Protein AF-A0A1E4ZUN7-F1 (afdb_monomer_lite)

pLDDT: mean 75.25, std 23.36, range [34.06, 98.38]

Sequence (188 aa):
MALTIKTAGAIVSVVKNDPNCKKNIDSILAYILPDSAGAAGGVRNFLMVLVDTPNYAAEKLVNKARDAGSFVGLMDPAKERYIAPKIFSNQDPDVDKLICTGIAEATAAVIKTALPTNKGLADIESAQAISRETGIAHAGTHITMKDGTDYVFDWHTTLAVENPTIYLTKNWHQCTGGTLFERFGGFT

Secondary structure (DSSP, 8-state):
-PPBHHHHHHHHHHHHH-HHHHHHHS-THHHHS-STTS-HHHHHHHHHHHHSS--HHHHHHHHHHHHTT---S---TT--S----GGGSTT-HHHHTTSHHHHHHHHHHHHHHHTTT-GGGTTEEEEEEEEE-SSS-EEEEEEEETTS-EEEEEHHHH--TT--EEEEHHHHHTT---EEGGG--B--

Structure (mmCIF, N/CA/C/O backbone):
data_AF-A0A1E4ZUN7-F1
#
_entry.id   AF-A0A1E4ZUN7-F1
#
loop_
_atom_site.group_PDB
_atom_site.id
_atom_site.type_symbol
_atom_site.label_atom_id
_atom_site.label_alt_id
_atom_site.label_comp_id
_atom_site.label_asym_id
_atom_site.label_entity_id
_atom_site.label_seq_id
_atom_site.pdbx_PDB_ins_code
_atom_site.Cartn_x
_atom_site.Cartn_y
_atom_site.Cartn_z
_atom_site.occupancy
_atom_site.B_iso_or_equiv
_atom_site.auth_seq_id
_atom_site.auth_comp_id
_atom_site.auth_asym_id
_atom_site.auth_atom_id
_atom_site.pdbx_PDB_model_num
ATOM 1 N N . MET A 1 1 ? -10.123 0.191 15.828 1.00 82.31 1 MET A N 1
ATOM 2 C CA . MET A 1 1 ? -10.777 -0.318 14.623 1.00 82.31 1 MET A CA 1
ATOM 3 C C . MET A 1 1 ? -9.746 -1.007 13.759 1.00 82.31 1 MET A C 1
ATOM 5 O O . MET A 1 1 ? -8.990 -0.350 13.059 1.00 82.31 1 MET A O 1
ATOM 9 N N . ALA A 1 2 ? -9.739 -2.336 13.813 1.00 93.62 2 ALA A N 1
ATOM 10 C CA . ALA A 1 2 ? -8.895 -3.114 12.929 1.00 93.62 2 ALA A CA 1
ATOM 11 C C . ALA A 1 2 ? -9.282 -2.890 11.454 1.00 93.62 2 ALA A C 1
ATOM 13 O O . ALA A 1 2 ? -10.455 -2.676 11.130 1.00 93.62 2 ALA A O 1
ATOM 14 N N . LEU A 1 3 ? -8.296 -2.945 10.557 1.00 96.88 3 LEU A N 1
ATOM 15 C CA . LEU A 1 3 ? -8.508 -2.823 9.117 1.00 96.88 3 LEU A CA 1
ATOM 16 C C . LEU A 1 3 ? -9.438 -3.937 8.614 1.00 96.88 3 LEU A C 1
ATOM 18 O O . LEU A 1 3 ? -9.104 -5.122 8.661 1.00 96.88 3 LEU A O 1
ATOM 22 N N . THR A 1 4 ? -10.594 -3.535 8.089 1.00 97.62 4 THR A N 1
ATOM 23 C CA . THR A 1 4 ? -11.591 -4.446 7.514 1.00 97.62 4 THR A CA 1
ATOM 24 C C . THR A 1 4 ? -11.328 -4.703 6.030 1.00 97.62 4 THR A C 1
ATOM 26 O O . THR A 1 4 ? -10.723 -3.875 5.344 1.00 97.62 4 THR A O 1
ATOM 29 N N . ILE A 1 5 ? -11.871 -5.801 5.490 1.00 97.38 5 ILE A N 1
ATOM 30 C CA . ILE A 1 5 ? -11.851 -6.068 4.041 1.00 97.38 5 ILE A CA 1
ATOM 31 C C . ILE A 1 5 ? -12.509 -4.940 3.229 1.00 97.38 5 ILE A C 1
ATOM 33 O O . ILE A 1 5 ? -12.052 -4.613 2.137 1.00 97.38 5 ILE A O 1
ATOM 37 N N . LYS A 1 6 ? -13.547 -4.289 3.773 1.00 97.56 6 LYS A N 1
ATOM 38 C CA . LYS A 1 6 ? -14.242 -3.179 3.107 1.00 97.56 6 LYS A CA 1
ATOM 39 C C . LYS A 1 6 ? -13.335 -1.955 2.974 1.00 97.56 6 LYS A C 1
ATOM 41 O O . LYS A 1 6 ? -13.261 -1.371 1.896 1.00 97.56 6 LYS A O 1
ATOM 46 N N . THR A 1 7 ? -12.640 -1.585 4.048 1.00 97.88 7 THR A N 1
ATOM 47 C CA . THR A 1 7 ? -11.690 -0.463 4.046 1.00 97.88 7 THR A CA 1
ATOM 48 C C . THR A 1 7 ? -10.495 -0.770 3.145 1.00 97.88 7 THR A C 1
ATOM 50 O O . THR A 1 7 ? -10.127 0.057 2.315 1.00 97.88 7 THR A O 1
ATOM 53 N N . ALA A 1 8 ? -9.943 -1.987 3.223 1.00 98.25 8 ALA A N 1
ATOM 54 C CA . ALA A 1 8 ? -8.875 -2.432 2.328 1.00 98.25 8 ALA A CA 1
ATOM 55 C C . ALA A 1 8 ? -9.309 -2.399 0.852 1.00 98.25 8 ALA A C 1
ATOM 57 O O . ALA A 1 8 ? -8.578 -1.890 0.007 1.00 98.25 8 ALA A O 1
ATOM 58 N N . GLY A 1 9 ? -10.529 -2.845 0.543 1.00 98.19 9 GLY A N 1
ATOM 59 C CA . GLY A 1 9 ? -11.088 -2.769 -0.806 1.00 98.19 9 GLY A CA 1
ATOM 60 C C . GLY A 1 9 ? -11.278 -1.337 -1.302 1.00 98.19 9 GLY A C 1
ATOM 61 O O . GLY A 1 9 ? -11.037 -1.064 -2.476 1.00 98.19 9 GLY A O 1
ATOM 62 N N . ALA A 1 10 ? -11.641 -0.399 -0.423 1.00 98.31 10 ALA A N 1
ATOM 63 C CA . ALA A 1 10 ? -11.705 1.018 -0.775 1.00 98.31 10 ALA A CA 1
ATOM 64 C C . ALA A 1 10 ? -10.315 1.593 -1.104 1.00 98.31 10 ALA A C 1
ATOM 66 O O . ALA A 1 10 ? -10.188 2.319 -2.089 1.00 98.31 10 ALA A O 1
ATOM 67 N N . ILE A 1 11 ? -9.278 1.229 -0.338 1.00 98.38 11 ILE A N 1
ATOM 68 C CA . ILE A 1 11 ? -7.881 1.607 -0.612 1.00 98.38 11 ILE A CA 1
ATOM 69 C C . ILE A 1 11 ? -7.446 1.078 -1.985 1.00 98.38 11 ILE A C 1
ATOM 71 O O . ILE A 1 11 ? -7.020 1.853 -2.842 1.00 98.38 11 ILE A O 1
ATOM 75 N N . VAL A 1 12 ? -7.612 -0.229 -2.221 1.00 98.31 12 VAL A N 1
ATOM 76 C CA . VAL A 1 12 ? -7.253 -0.877 -3.493 1.00 98.31 12 VAL A CA 1
ATOM 77 C C . VAL A 1 12 ? -8.025 -0.262 -4.656 1.00 98.31 12 VAL A C 1
ATOM 79 O O . VAL A 1 12 ? -7.443 0.005 -5.702 1.00 98.31 12 VAL A O 1
ATOM 82 N N . SER A 1 13 ? -9.314 0.039 -4.478 1.00 97.94 13 SER A N 1
ATOM 83 C CA . SER A 1 13 ? -10.116 0.687 -5.516 1.00 97.94 13 SER A CA 1
ATOM 84 C C . SER A 1 13 ? -9.610 2.086 -5.866 1.00 97.94 13 SER A C 1
ATOM 86 O O . SER A 1 13 ? -9.648 2.442 -7.041 1.00 97.94 13 SER A O 1
ATOM 88 N N . VAL A 1 14 ? -9.164 2.886 -4.892 1.00 98.19 14 VAL A N 1
ATOM 89 C CA . VAL A 1 14 ? -8.597 4.219 -5.163 1.00 98.19 14 VAL A CA 1
ATOM 90 C C . VAL A 1 14 ? -7.318 4.091 -5.984 1.00 98.19 14 VAL A C 1
ATOM 92 O O . VAL A 1 14 ? -7.186 4.759 -7.005 1.00 98.19 14 VAL A O 1
ATOM 95 N N . VAL A 1 15 ? -6.423 3.185 -5.590 1.00 97.50 15 VAL A N 1
ATOM 96 C CA . VAL A 1 15 ? -5.153 2.950 -6.290 1.00 97.50 15 VAL A CA 1
ATOM 97 C C . VAL A 1 15 ? -5.371 2.390 -7.700 1.00 97.50 15 VAL A C 1
ATOM 99 O O . VAL A 1 15 ? -4.789 2.892 -8.656 1.00 97.50 15 VAL A O 1
ATOM 102 N N . LYS A 1 16 ? -6.257 1.401 -7.858 1.00 96.50 16 LYS A N 1
ATOM 103 C CA . LYS A 1 16 ? -6.609 0.787 -9.152 1.00 96.50 16 LYS A CA 1
ATOM 104 C C . LYS A 1 16 ? -7.174 1.789 -10.159 1.00 96.50 16 LYS A C 1
ATOM 106 O O . LYS A 1 16 ? -6.958 1.635 -11.362 1.00 96.50 16 LYS A O 1
ATOM 111 N N . ASN A 1 17 ? -7.928 2.775 -9.679 1.00 96.94 17 ASN A N 1
ATOM 112 C CA . ASN A 1 17 ? -8.568 3.776 -10.530 1.00 96.94 17 ASN A CA 1
ATOM 113 C C . ASN A 1 17 ? -7.629 4.930 -10.912 1.00 96.94 17 ASN A C 1
ATOM 115 O O . ASN A 1 17 ? -7.989 5.726 -11.779 1.00 96.94 17 ASN A O 1
ATOM 119 N N . ASP A 1 18 ? -6.440 5.023 -10.311 1.00 96.19 18 ASP A N 1
ATOM 120 C CA . ASP A 1 18 ? -5.446 6.027 -10.673 1.00 96.19 18 ASP A CA 1
ATOM 121 C C . ASP A 1 18 ? -4.542 5.531 -11.817 1.00 96.19 18 ASP A C 1
ATOM 123 O O . ASP A 1 18 ? -3.852 4.514 -11.679 1.00 96.19 18 ASP A O 1
ATOM 127 N N . PRO A 1 19 ? -4.511 6.233 -12.965 1.00 93.56 19 PRO A N 1
ATOM 128 C CA . PRO A 1 19 ? -3.765 5.779 -14.134 1.00 93.56 19 PRO A CA 1
ATOM 129 C C . PRO A 1 19 ? -2.247 5.763 -13.910 1.00 93.56 19 PRO A C 1
ATOM 131 O O . PRO A 1 19 ? -1.561 4.947 -14.526 1.00 93.56 19 PRO A O 1
ATOM 134 N N . ASN A 1 20 ? -1.710 6.620 -13.033 1.00 89.19 20 ASN A N 1
ATOM 135 C CA . ASN A 1 20 ? -0.273 6.656 -12.753 1.00 89.19 20 ASN A CA 1
ATOM 136 C C . ASN A 1 20 ? 0.140 5.472 -11.881 1.00 89.19 20 ASN A C 1
ATOM 138 O O . ASN A 1 20 ? 1.119 4.797 -12.192 1.00 89.19 20 ASN A O 1
ATOM 142 N N . CYS A 1 21 ? -0.634 5.169 -10.838 1.00 92.19 21 CYS A N 1
ATOM 143 C CA . CYS A 1 21 ? -0.423 3.981 -10.016 1.00 92.19 21 CYS A CA 1
ATOM 144 C C . CYS A 1 21 ? -0.494 2.718 -10.870 1.00 92.19 21 CYS A C 1
ATOM 146 O O . CYS A 1 21 ? 0.401 1.877 -10.802 1.00 92.19 21 CYS A O 1
ATOM 148 N N . LYS A 1 22 ? -1.505 2.626 -11.739 1.00 90.38 22 LYS A N 1
ATOM 149 C CA . LYS A 1 22 ? -1.670 1.497 -12.653 1.00 90.38 22 LYS A CA 1
ATOM 150 C C . LYS A 1 22 ? -0.468 1.334 -13.584 1.00 90.38 22 LYS A C 1
ATOM 152 O O . LYS A 1 22 ? 0.088 0.249 -13.674 1.00 90.38 22 LYS A O 1
ATOM 157 N N . LYS A 1 23 ? 0.003 2.425 -14.198 1.00 84.94 23 LYS A N 1
ATOM 158 C CA . LYS A 1 23 ? 1.210 2.429 -15.042 1.00 84.94 23 LYS A CA 1
ATOM 159 C C . LYS A 1 23 ? 2.471 1.995 -14.278 1.00 84.94 23 LYS A C 1
ATOM 161 O O . LYS A 1 23 ? 3.294 1.273 -14.835 1.00 84.94 23 LYS A O 1
ATOM 166 N N . ASN A 1 24 ? 2.641 2.443 -13.035 1.00 83.94 24 ASN A N 1
ATOM 167 C CA . ASN A 1 24 ? 3.842 2.162 -12.242 1.00 83.94 24 ASN A CA 1
ATOM 168 C C . ASN A 1 24 ? 3.873 0.713 -11.717 1.00 83.94 24 ASN A C 1
ATOM 170 O O . ASN A 1 24 ? 4.946 0.095 -11.668 1.00 83.94 24 ASN A O 1
ATOM 174 N N . ILE A 1 25 ? 2.704 0.179 -11.345 1.00 87.06 25 ILE A N 1
ATOM 175 C CA . ILE A 1 25 ? 2.535 -1.164 -10.775 1.00 87.06 25 ILE A CA 1
ATOM 176 C C . ILE A 1 25 ? 2.465 -2.224 -11.880 1.00 87.06 25 ILE A C 1
ATOM 178 O O . ILE A 1 25 ? 3.317 -3.111 -11.890 1.00 87.06 25 ILE A O 1
ATOM 182 N N . ASP A 1 26 ? 1.560 -2.077 -12.857 1.00 77.00 26 ASP A N 1
ATOM 183 C CA . ASP A 1 26 ? 1.309 -3.044 -13.946 1.00 77.00 26 ASP A CA 1
ATOM 184 C C . ASP A 1 26 ? 2.380 -2.981 -15.065 1.00 77.00 26 ASP A C 1
ATOM 186 O O . ASP A 1 26 ? 2.117 -3.268 -16.235 1.00 77.00 26 ASP A O 1
ATOM 190 N N . SER A 1 27 ? 3.602 -2.552 -14.736 1.00 63.69 27 SER A N 1
ATOM 191 C CA . SER A 1 27 ? 4.712 -2.427 -15.686 1.00 63.69 27 SER A CA 1
ATOM 192 C C . SER A 1 27 ? 4.983 -3.749 -16.418 1.00 63.69 27 SER A C 1
ATOM 194 O O . SER A 1 27 ? 4.850 -4.823 -15.838 1.00 63.69 27 SER A O 1
ATOM 196 N N . ILE A 1 28 ? 5.451 -3.666 -17.674 1.00 52.47 28 ILE A N 1
ATOM 197 C CA . ILE A 1 28 ? 5.848 -4.787 -18.558 1.00 52.47 28 ILE A CA 1
ATOM 198 C C . ILE A 1 28 ? 6.714 -5.847 -17.850 1.00 52.47 28 ILE A C 1
ATOM 200 O O . ILE A 1 28 ? 6.691 -7.017 -18.221 1.00 52.47 28 ILE A O 1
ATOM 204 N N . LEU A 1 29 ? 7.445 -5.476 -16.798 1.00 52.81 29 LEU A N 1
ATOM 205 C CA . LEU A 1 29 ? 8.213 -6.417 -15.982 1.00 52.81 29 LEU A CA 1
ATOM 206 C C . LEU A 1 29 ? 7.347 -7.489 -15.290 1.00 52.81 29 LEU A C 1
ATOM 208 O O . LEU A 1 29 ? 7.828 -8.608 -15.128 1.00 52.81 29 LEU A O 1
ATOM 212 N N . ALA A 1 30 ? 6.083 -7.199 -14.961 1.00 51.53 30 ALA A N 1
ATOM 213 C CA . ALA A 1 30 ? 5.114 -8.189 -14.480 1.00 51.53 30 ALA A CA 1
ATOM 214 C C . ALA A 1 30 ? 4.780 -9.252 -15.548 1.00 51.53 30 ALA A C 1
ATOM 216 O O . ALA A 1 30 ? 4.539 -10.403 -15.221 1.00 51.53 30 ALA A O 1
ATOM 217 N N . TYR A 1 31 ? 4.853 -8.910 -16.842 1.00 50.00 31 TYR A N 1
ATOM 218 C CA . TYR A 1 31 ? 4.637 -9.870 -17.936 1.00 50.00 31 TYR A CA 1
ATOM 219 C C . TYR A 1 31 ? 5.829 -10.803 -18.187 1.00 50.00 31 TYR A C 1
ATOM 221 O O . TYR A 1 31 ? 5.677 -11.841 -18.830 1.00 50.00 31 TYR A O 1
ATOM 229 N N . ILE A 1 32 ? 7.025 -10.432 -17.727 1.00 48.31 32 ILE A N 1
ATOM 230 C CA . ILE A 1 32 ? 8.270 -11.171 -17.995 1.00 48.31 32 ILE A CA 1
ATOM 231 C C . ILE A 1 32 ? 8.653 -12.051 -16.800 1.00 48.31 32 ILE A C 1
ATOM 233 O O . ILE A 1 32 ? 9.324 -13.072 -16.963 1.00 48.31 32 ILE A O 1
ATOM 237 N N . LEU A 1 33 ? 8.240 -11.663 -15.594 1.00 51.28 33 LEU A N 1
ATOM 238 C CA . LEU A 1 33 ? 8.554 -12.363 -14.358 1.00 51.28 33 LEU A CA 1
ATOM 239 C C . LEU A 1 33 ? 7.321 -13.145 -13.898 1.00 51.28 33 LEU A C 1
ATOM 241 O O . LEU A 1 33 ? 6.270 -12.541 -13.735 1.00 51.28 33 LEU A O 1
ATOM 245 N N . PRO A 1 34 ? 7.409 -14.470 -13.682 1.00 47.28 34 PRO A N 1
ATOM 246 C CA . PRO A 1 34 ? 6.255 -15.245 -13.247 1.00 47.28 34 PRO A CA 1
ATOM 247 C C . PRO A 1 34 ? 5.705 -14.701 -11.918 1.00 47.28 34 PRO A C 1
ATOM 249 O O . PRO A 1 34 ? 6.427 -14.660 -10.920 1.00 47.28 34 PRO A O 1
ATOM 252 N N . ASP A 1 35 ? 4.416 -14.341 -11.913 1.00 46.94 35 ASP A N 1
ATOM 253 C CA . ASP A 1 35 ? 3.626 -13.786 -10.792 1.00 46.94 35 ASP A CA 1
ATOM 254 C C . ASP A 1 35 ? 3.672 -14.614 -9.488 1.00 46.94 35 ASP A C 1
ATOM 256 O O . ASP A 1 35 ? 3.195 -14.203 -8.430 1.00 46.94 35 ASP A O 1
ATOM 260 N N . SER A 1 36 ? 4.225 -15.824 -9.520 1.00 40.53 36 SER A N 1
ATOM 261 C CA . SER A 1 36 ? 3.823 -16.901 -8.622 1.00 40.53 36 SER A CA 1
ATOM 262 C C . SER A 1 36 ? 4.552 -16.996 -7.276 1.00 40.53 36 SER A C 1
ATOM 264 O O . SER A 1 36 ? 4.512 -18.068 -6.676 1.00 40.53 36 SER A O 1
ATOM 266 N N . ALA A 1 37 ? 5.234 -15.964 -6.760 1.00 44.88 37 ALA A N 1
ATOM 267 C CA . ALA A 1 37 ? 6.014 -16.167 -5.522 1.00 44.88 37 ALA A CA 1
ATOM 268 C C . ALA A 1 37 ? 6.252 -14.967 -4.590 1.00 44.88 37 ALA A C 1
ATOM 270 O O . ALA A 1 37 ? 6.989 -15.119 -3.619 1.00 44.88 37 ALA A O 1
ATOM 271 N N . GLY A 1 38 ? 5.717 -13.768 -4.854 1.00 47.12 38 GLY A N 1
ATOM 272 C CA . GLY A 1 38 ? 6.119 -12.581 -4.073 1.00 47.12 38 GLY A CA 1
ATOM 273 C C . GLY A 1 38 ? 7.603 -12.206 -4.256 1.00 47.12 38 GLY A C 1
ATOM 274 O O . GLY A 1 38 ? 8.158 -11.418 -3.494 1.00 47.12 38 GLY A O 1
ATOM 275 N N . ALA A 1 39 ? 8.252 -12.785 -5.274 1.00 49.81 39 ALA A N 1
ATOM 276 C CA . ALA A 1 39 ? 9.631 -12.521 -5.668 1.00 49.81 39 ALA A CA 1
ATOM 277 C C . ALA A 1 39 ? 9.730 -11.463 -6.779 1.00 49.81 39 ALA A C 1
ATOM 279 O O . ALA A 1 39 ? 10.834 -11.033 -7.095 1.00 49.81 39 ALA A O 1
ATOM 280 N N . ALA A 1 40 ? 8.609 -11.023 -7.362 1.00 57.09 40 ALA A N 1
ATOM 281 C CA . ALA A 1 40 ? 8.589 -10.101 -8.498 1.00 57.09 40 ALA A CA 1
ATOM 282 C C . ALA A 1 40 ? 9.279 -8.764 -8.167 1.00 57.09 40 ALA A C 1
ATOM 284 O O . ALA A 1 40 ? 10.153 -8.315 -8.909 1.00 57.09 40 ALA A O 1
ATOM 285 N N . GLY A 1 41 ? 8.990 -8.191 -6.994 1.00 49.47 41 GLY A N 1
ATOM 286 C CA . GLY A 1 41 ? 9.691 -7.007 -6.494 1.00 49.47 41 GLY A CA 1
ATOM 287 C C . GLY A 1 41 ? 11.173 -7.255 -6.182 1.00 49.47 41 GLY A C 1
ATOM 288 O O . GLY A 1 41 ? 12.029 -6.426 -6.490 1.00 49.47 41 GLY A O 1
ATOM 289 N N . GLY A 1 42 ? 11.503 -8.426 -5.628 1.00 53.16 42 GLY A N 1
ATOM 290 C CA . GLY A 1 42 ? 12.886 -8.828 -5.356 1.00 53.16 42 GLY A CA 1
ATOM 291 C C . GLY A 1 42 ? 13.712 -8.976 -6.633 1.00 53.16 42 GLY A C 1
ATOM 292 O O . GLY A 1 42 ? 14.836 -8.495 -6.686 1.00 53.16 42 GLY A O 1
ATOM 293 N N . VAL A 1 43 ? 13.139 -9.563 -7.686 1.00 55.00 43 VAL A N 1
ATOM 294 C CA . VAL A 1 43 ? 13.778 -9.704 -9.000 1.00 55.00 43 VAL A CA 1
ATOM 295 C C . VAL A 1 43 ? 13.868 -8.360 -9.718 1.00 55.00 43 VAL A C 1
ATOM 297 O O . VAL A 1 43 ? 14.876 -8.110 -10.363 1.00 55.00 43 VAL A O 1
ATOM 300 N N . ARG A 1 44 ? 12.895 -7.455 -9.563 1.00 56.00 44 ARG A N 1
ATOM 301 C CA . ARG A 1 44 ? 12.978 -6.081 -10.091 1.00 56.00 44 ARG A CA 1
ATOM 302 C C . ARG A 1 44 ? 14.135 -5.308 -9.453 1.00 56.00 44 ARG A C 1
ATOM 304 O O . ARG A 1 44 ? 14.941 -4.729 -10.175 1.00 56.00 44 ARG A O 1
ATOM 311 N N . ASN A 1 45 ? 14.281 -5.375 -8.128 1.00 50.81 45 ASN A N 1
ATOM 312 C CA . ASN A 1 45 ? 15.406 -4.747 -7.429 1.00 50.81 45 ASN A CA 1
ATOM 313 C C . ASN A 1 45 ? 16.741 -5.446 -7.737 1.00 50.81 45 ASN A C 1
ATOM 315 O O . ASN A 1 45 ? 17.739 -4.793 -8.005 1.00 50.81 45 ASN A O 1
ATOM 319 N N . PHE A 1 46 ? 16.754 -6.779 -7.781 1.00 50.66 46 PHE A N 1
ATOM 320 C CA . PHE A 1 46 ? 17.936 -7.570 -8.123 1.00 50.66 46 PHE A CA 1
ATOM 321 C C . PHE A 1 46 ? 18.392 -7.347 -9.566 1.00 50.66 46 PHE A C 1
ATOM 323 O O . PHE A 1 46 ? 19.588 -7.251 -9.803 1.00 50.66 46 PHE A O 1
ATOM 330 N N . LEU A 1 47 ? 17.471 -7.210 -10.525 1.00 50.62 47 LEU A N 1
ATOM 331 C CA . LEU A 1 47 ? 17.798 -6.848 -11.902 1.00 50.62 47 LEU A CA 1
ATOM 332 C C . LEU A 1 47 ? 18.409 -5.451 -11.956 1.00 50.62 47 LEU A C 1
ATOM 334 O O . LEU A 1 47 ? 19.432 -5.308 -12.609 1.00 50.62 47 LEU A O 1
ATOM 338 N N . MET A 1 48 ? 17.862 -4.467 -11.231 1.00 48.75 48 MET A N 1
ATOM 339 C CA . MET A 1 48 ? 18.448 -3.120 -11.150 1.00 48.75 48 MET A CA 1
ATOM 340 C C . MET A 1 48 ? 19.843 -3.121 -10.509 1.00 48.75 48 MET A C 1
ATOM 342 O O . MET A 1 48 ? 20.763 -2.536 -11.071 1.00 48.75 48 MET A O 1
ATOM 346 N N . VAL A 1 49 ? 20.041 -3.856 -9.410 1.00 45.12 49 VAL A N 1
ATOM 347 C CA . VAL A 1 49 ? 21.353 -4.028 -8.755 1.00 45.12 49 VAL A CA 1
ATOM 348 C C . VAL A 1 49 ? 22.346 -4.793 -9.647 1.00 45.12 49 VAL A C 1
ATOM 350 O O . VAL A 1 49 ? 23.544 -4.509 -9.637 1.00 45.12 49 VAL A O 1
ATOM 353 N N . LEU A 1 50 ? 21.871 -5.744 -10.457 1.00 42.53 50 LEU A N 1
ATOM 354 C CA . LEU A 1 50 ? 22.699 -6.484 -11.412 1.00 42.53 50 LEU A CA 1
ATOM 355 C C . LEU A 1 50 ? 23.126 -5.648 -12.623 1.00 42.53 50 LEU A C 1
ATOM 357 O O . LEU A 1 50 ? 24.187 -5.931 -13.172 1.00 42.53 50 LEU A O 1
ATOM 361 N N . VAL A 1 51 ? 22.352 -4.639 -13.048 1.00 46.66 51 VAL A N 1
ATOM 362 C CA . VAL A 1 51 ? 22.808 -3.707 -14.103 1.00 46.66 51 VAL A CA 1
ATOM 363 C C . VAL A 1 51 ? 23.929 -2.792 -13.589 1.00 46.66 51 VAL A C 1
ATOM 365 O O . VAL A 1 51 ? 24.732 -2.305 -14.383 1.00 46.66 51 VAL A O 1
ATOM 368 N N . ASP A 1 52 ? 24.016 -2.602 -12.271 1.00 40.09 52 ASP A N 1
ATOM 369 C CA . ASP A 1 52 ? 25.028 -1.765 -11.613 1.00 40.09 52 ASP A CA 1
ATOM 370 C C . ASP A 1 52 ? 26.320 -2.533 -11.259 1.00 40.09 52 ASP A C 1
ATOM 372 O O . ASP A 1 52 ? 27.346 -1.945 -10.918 1.00 40.09 52 ASP A O 1
ATOM 376 N N . THR A 1 53 ? 26.319 -3.867 -11.391 1.00 37.84 53 THR A N 1
ATOM 377 C CA . THR A 1 53 ? 27.527 -4.697 -11.266 1.00 37.84 53 THR A CA 1
ATOM 378 C C . THR A 1 53 ? 28.043 -5.095 -12.653 1.00 37.84 53 THR A C 1
ATOM 380 O O . THR A 1 53 ? 27.269 -5.601 -13.464 1.00 37.84 53 THR A O 1
ATOM 383 N N . PRO A 1 54 ? 29.348 -4.951 -12.961 1.00 45.00 54 PRO A N 1
ATOM 384 C CA . PRO A 1 54 ? 29.920 -5.358 -14.244 1.00 45.00 54 PRO A CA 1
ATOM 385 C C . PRO A 1 54 ? 30.044 -6.889 -14.306 1.00 45.00 54 PRO A C 1
ATOM 387 O O . PRO A 1 54 ? 31.136 -7.448 -14.271 1.00 45.00 54 PRO A O 1
ATOM 390 N N . ASN A 1 55 ? 28.914 -7.592 -14.339 1.00 47.47 55 ASN A N 1
ATOM 391 C CA . ASN A 1 55 ? 28.851 -9.045 -14.366 1.00 47.47 55 ASN A CA 1
ATOM 392 C C . ASN A 1 55 ? 28.254 -9.520 -15.693 1.00 47.47 55 ASN A C 1
ATOM 394 O O . ASN A 1 55 ? 27.092 -9.283 -16.007 1.00 47.47 55 ASN A O 1
ATOM 398 N N . TYR A 1 56 ? 29.052 -10.285 -16.435 1.00 46.66 56 TYR A N 1
ATOM 399 C CA . TYR A 1 56 ? 28.740 -10.915 -17.727 1.00 46.66 56 TYR A CA 1
ATOM 400 C C . TYR A 1 56 ? 27.404 -11.697 -17.758 1.00 46.66 56 TYR A C 1
ATOM 402 O O . TYR A 1 56 ? 26.769 -11.855 -18.802 1.00 46.66 56 TYR A O 1
ATOM 410 N N . ALA A 1 57 ? 26.940 -12.186 -16.603 1.00 45.47 57 ALA A N 1
ATOM 411 C CA . ALA A 1 57 ? 25.645 -12.853 -16.465 1.00 45.47 57 ALA A CA 1
ATOM 412 C C . ALA A 1 57 ? 24.449 -11.886 -16.573 1.00 45.47 57 ALA A C 1
ATOM 414 O O . ALA A 1 57 ? 23.430 -12.251 -17.164 1.00 45.47 57 ALA A O 1
ATOM 415 N N . ALA A 1 58 ? 24.581 -10.661 -16.052 1.00 49.88 58 ALA A N 1
ATOM 416 C CA . ALA A 1 58 ? 23.566 -9.616 -16.162 1.00 49.88 58 ALA A CA 1
ATOM 417 C C . ALA A 1 58 ? 23.409 -9.175 -17.622 1.00 49.88 58 ALA A C 1
ATOM 419 O O . ALA A 1 58 ? 22.297 -9.122 -18.139 1.00 49.88 58 ALA A O 1
ATOM 420 N N . GLU A 1 59 ? 24.527 -9.000 -18.328 1.00 51.44 59 GLU A N 1
ATOM 421 C CA . GLU A 1 59 ? 24.544 -8.683 -19.758 1.00 51.44 59 GLU A CA 1
ATOM 422 C C . GLU A 1 59 ? 23.811 -9.748 -20.595 1.00 51.44 59 GLU A C 1
ATOM 424 O O . GLU A 1 59 ? 22.991 -9.417 -21.452 1.00 51.44 59 GLU A O 1
ATOM 429 N N . LYS A 1 60 ? 24.018 -11.044 -20.315 1.00 53.09 60 LYS A N 1
ATOM 430 C CA . LYS A 1 60 ? 23.283 -12.132 -20.987 1.00 53.09 60 LYS A CA 1
ATOM 431 C C . LYS A 1 60 ? 21.779 -12.097 -20.727 1.00 53.09 60 LYS A C 1
ATOM 433 O O . LYS A 1 60 ? 21.008 -12.377 -21.643 1.00 53.09 60 LYS A O 1
ATOM 438 N N . LEU A 1 61 ? 21.358 -11.794 -19.500 1.00 51.41 61 LEU A N 1
ATOM 439 C CA . LEU A 1 61 ? 19.939 -11.747 -19.148 1.00 51.41 61 LEU A CA 1
ATOM 440 C C . LEU A 1 61 ? 19.242 -10.555 -19.810 1.00 51.41 61 LEU A C 1
ATOM 442 O O . LEU A 1 61 ? 18.156 -10.708 -20.366 1.00 51.41 61 LEU A O 1
ATOM 446 N N . VAL A 1 62 ? 19.903 -9.397 -19.811 1.00 53.38 62 VAL A N 1
ATOM 447 C CA . VAL A 1 62 ? 19.397 -8.184 -20.454 1.00 53.38 62 VAL A CA 1
ATOM 448 C C . VAL A 1 62 ? 19.343 -8.347 -21.976 1.00 53.38 62 VAL A C 1
ATOM 450 O O . VAL A 1 62 ? 18.331 -8.014 -22.589 1.00 53.38 62 VAL A O 1
ATOM 453 N N . ASN A 1 63 ? 20.356 -8.966 -22.589 1.00 55.44 63 ASN A N 1
ATOM 454 C CA . ASN A 1 63 ? 20.324 -9.311 -24.013 1.00 55.44 63 ASN A CA 1
ATOM 455 C C . ASN A 1 63 ? 19.194 -10.299 -24.345 1.00 55.44 63 ASN A C 1
ATOM 457 O O . ASN A 1 63 ? 18.525 -10.143 -25.359 1.00 55.44 63 ASN A O 1
ATOM 461 N N . LYS A 1 64 ? 18.910 -11.273 -23.473 1.00 52.59 64 LYS A N 1
ATOM 462 C CA . LYS A 1 64 ? 17.791 -12.205 -23.674 1.00 52.59 64 LYS A CA 1
ATOM 463 C C . LYS A 1 64 ? 16.426 -11.512 -23.566 1.00 52.59 64 LYS A C 1
ATOM 465 O O . LYS A 1 64 ? 15.521 -11.850 -24.320 1.00 52.59 64 LYS A O 1
ATOM 470 N N . ALA A 1 65 ? 16.284 -10.530 -22.673 1.00 49.19 65 ALA A N 1
ATOM 471 C CA . ALA A 1 65 ? 15.088 -9.690 -22.583 1.00 49.19 65 ALA A CA 1
ATOM 472 C C . ALA A 1 65 ? 14.931 -8.769 -23.812 1.00 49.19 65 ALA A C 1
ATOM 474 O O . ALA A 1 65 ? 13.824 -8.613 -24.325 1.00 49.19 65 ALA A O 1
ATOM 475 N N . ARG A 1 66 ? 16.032 -8.214 -24.338 1.00 50.69 66 ARG A N 1
ATOM 476 C CA . ARG A 1 66 ? 16.060 -7.481 -25.618 1.00 50.69 66 ARG A CA 1
ATOM 477 C C . ARG A 1 66 ? 15.583 -8.361 -26.773 1.00 50.69 66 ARG A C 1
ATOM 479 O O . ARG A 1 66 ? 14.698 -7.954 -27.518 1.00 50.69 66 ARG A O 1
ATOM 486 N N . ASP A 1 67 ? 16.136 -9.564 -26.898 1.00 50.47 67 ASP A N 1
ATOM 487 C CA . ASP A 1 67 ? 15.832 -10.483 -28.002 1.00 50.47 67 ASP A CA 1
ATOM 488 C C . ASP A 1 67 ? 14.388 -11.026 -27.924 1.00 50.47 67 ASP A C 1
ATOM 490 O O . ASP A 1 67 ? 13.805 -11.398 -28.940 1.00 50.47 67 ASP A O 1
ATOM 494 N N . ALA A 1 68 ? 13.778 -11.004 -26.735 1.00 51.00 68 ALA A N 1
ATOM 495 C CA . ALA A 1 68 ? 12.363 -11.306 -26.521 1.00 51.00 68 ALA A CA 1
ATOM 496 C C . ALA A 1 68 ? 11.415 -10.119 -26.817 1.00 51.00 68 ALA A C 1
ATOM 498 O O . ALA A 1 68 ? 10.209 -10.232 -26.603 1.00 51.00 68 ALA A O 1
ATOM 499 N N . GLY A 1 69 ? 11.932 -8.971 -27.279 1.00 41.31 69 GLY A N 1
ATOM 500 C CA . GLY A 1 69 ? 11.141 -7.753 -27.509 1.00 41.31 69 GLY A CA 1
ATOM 501 C C . GLY A 1 69 ? 10.642 -7.091 -26.219 1.00 41.31 69 GLY A C 1
ATOM 502 O O . GLY A 1 69 ? 9.773 -6.226 -26.251 1.00 41.31 69 GLY A O 1
ATOM 503 N N . SER A 1 70 ? 11.184 -7.503 -25.075 1.00 41.25 70 SER A N 1
ATOM 504 C CA . SER A 1 70 ? 10.725 -7.140 -23.734 1.00 41.25 70 SER A CA 1
ATOM 505 C C . SER A 1 70 ? 11.414 -5.896 -23.162 1.00 41.25 70 SER A C 1
ATOM 507 O O . SER A 1 70 ? 11.080 -5.452 -22.066 1.00 41.25 70 SER A O 1
ATOM 509 N N . PHE A 1 71 ? 12.374 -5.329 -23.896 1.00 39.19 71 PHE A N 1
ATOM 510 C CA . PHE A 1 71 ? 13.135 -4.143 -23.507 1.00 39.19 71 PHE A CA 1
ATOM 511 C C . PHE A 1 71 ? 12.906 -3.024 -24.533 1.00 39.19 71 PHE A C 1
ATOM 513 O O . PHE A 1 71 ? 13.706 -2.811 -25.442 1.00 39.19 71 PHE A O 1
ATOM 520 N N . VAL A 1 72 ? 11.766 -2.335 -24.425 1.00 37.22 72 VAL A N 1
ATOM 521 C CA . VAL A 1 72 ? 11.451 -1.145 -25.232 1.00 37.22 72 VAL A CA 1
ATOM 522 C C . VAL A 1 72 ? 11.614 0.084 -24.348 1.00 37.22 72 VAL A C 1
ATOM 524 O O . VAL A 1 72 ? 10.695 0.492 -23.645 1.00 37.22 72 VAL A O 1
ATOM 527 N N . GLY A 1 73 ? 12.809 0.663 -24.370 1.00 38.66 73 GLY A N 1
ATOM 528 C CA . GLY A 1 73 ? 13.097 1.941 -23.728 1.00 38.66 73 GLY A CA 1
ATOM 529 C C . GLY A 1 73 ? 14.530 1.992 -23.225 1.00 38.66 73 GLY A C 1
ATOM 530 O O . GLY A 1 73 ? 14.932 1.121 -22.468 1.00 38.66 73 GLY A O 1
ATOM 531 N N . LEU A 1 74 ? 15.259 3.039 -23.624 1.00 37.06 74 LEU A N 1
ATOM 532 C CA . LEU A 1 74 ? 16.658 3.365 -23.291 1.00 37.06 74 LEU A CA 1
ATOM 533 C C . LEU A 1 74 ? 17.738 2.873 -24.278 1.00 37.06 74 LEU A C 1
ATOM 535 O O . LEU A 1 74 ? 18.835 2.508 -23.865 1.00 37.06 74 LEU A O 1
ATOM 539 N N . MET A 1 75 ? 17.485 2.940 -25.590 1.00 39.00 75 MET A N 1
ATOM 540 C CA . MET A 1 75 ? 18.582 3.078 -26.562 1.00 39.00 75 MET A CA 1
ATOM 541 C C . MET A 1 75 ? 18.601 4.496 -27.135 1.00 39.00 75 MET A C 1
ATOM 543 O O . MET A 1 75 ? 17.611 4.949 -27.705 1.00 39.00 75 MET A O 1
ATOM 547 N N . ASP A 1 76 ? 19.742 5.172 -26.992 1.00 42.72 76 ASP A N 1
ATOM 548 C CA . ASP A 1 76 ? 20.118 6.317 -27.823 1.00 42.72 76 ASP A CA 1
ATOM 549 C C . ASP A 1 76 ? 20.625 5.751 -29.164 1.00 42.72 76 ASP A C 1
ATOM 551 O O . ASP A 1 76 ? 21.693 5.130 -29.190 1.00 42.72 76 ASP A O 1
ATOM 555 N N . PRO A 1 77 ? 19.889 5.918 -30.278 1.00 42.53 77 PRO A N 1
ATOM 556 C CA . PRO A 1 77 ? 20.267 5.341 -31.567 1.00 42.53 77 PRO A CA 1
ATOM 557 C C . PRO A 1 77 ? 21.578 5.914 -32.130 1.00 42.53 77 PRO A C 1
ATOM 559 O O . PRO A 1 77 ? 22.099 5.378 -33.104 1.00 42.53 77 PRO A O 1
ATOM 562 N N . ALA A 1 78 ? 22.139 6.973 -31.535 1.00 49.84 78 ALA A N 1
ATOM 563 C CA . ALA A 1 78 ? 23.410 7.557 -31.954 1.00 49.84 78 ALA A CA 1
ATOM 564 C C . ALA A 1 78 ? 24.649 6.903 -31.311 1.00 49.84 78 ALA A C 1
ATOM 566 O O . ALA A 1 78 ? 25.775 7.252 -31.675 1.00 49.84 78 ALA A O 1
ATOM 567 N N . LYS A 1 79 ? 24.492 5.991 -30.340 1.00 43.84 79 LYS A N 1
ATOM 568 C CA . LYS A 1 79 ? 25.618 5.405 -29.594 1.00 43.84 79 LYS A CA 1
ATOM 569 C C . LYS A 1 79 ? 25.490 3.885 -29.535 1.00 43.84 79 LYS A C 1
ATOM 571 O O . LYS A 1 79 ? 24.831 3.345 -28.658 1.00 43.84 79 LYS A O 1
ATOM 576 N N . GLU A 1 80 ? 26.195 3.188 -30.428 1.00 41.41 80 GLU A N 1
ATOM 577 C CA . GLU A 1 80 ? 26.329 1.715 -30.490 1.00 41.41 80 GLU A CA 1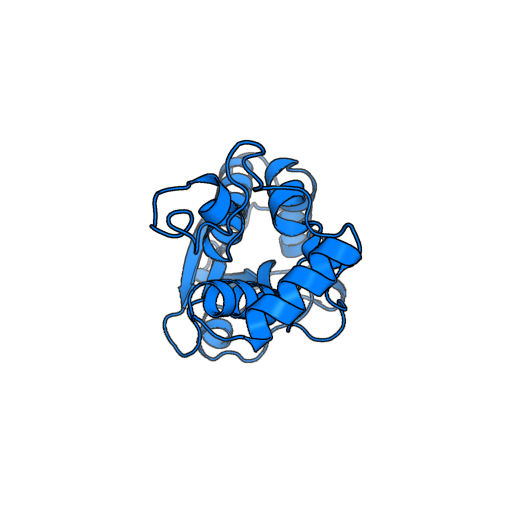
ATOM 578 C C . GLU A 1 80 ? 27.097 1.097 -29.294 1.00 41.41 80 GLU A C 1
ATOM 580 O O . GLU A 1 80 ? 27.842 0.126 -29.426 1.00 41.41 80 GLU A O 1
ATOM 585 N N . ARG A 1 81 ? 26.970 1.665 -28.093 1.00 39.50 81 ARG A N 1
ATOM 586 C CA . ARG A 1 81 ? 27.526 1.113 -26.859 1.00 39.50 81 ARG A CA 1
ATOM 587 C C . ARG A 1 81 ? 26.494 1.197 -25.755 1.00 39.50 81 ARG A C 1
ATOM 589 O O . ARG A 1 81 ? 25.855 2.229 -25.572 1.00 39.50 81 ARG A O 1
ATOM 596 N N . TYR A 1 82 ? 26.423 0.124 -24.971 1.00 42.78 82 TYR A N 1
ATOM 597 C CA . TYR A 1 82 ? 25.796 0.145 -23.660 1.00 42.78 82 TYR A CA 1
ATOM 598 C C . TYR A 1 82 ? 26.409 1.298 -22.862 1.00 42.78 82 TYR A C 1
ATOM 600 O O . TYR A 1 82 ? 27.603 1.289 -22.548 1.00 42.78 82 TYR A O 1
ATOM 608 N N . ILE A 1 83 ? 25.603 2.307 -22.541 1.00 38.69 83 ILE A N 1
ATOM 609 C CA . ILE A 1 83 ? 25.925 3.190 -21.431 1.00 38.69 83 ILE A CA 1
ATOM 610 C C . ILE A 1 83 ? 25.743 2.291 -20.209 1.00 38.69 83 ILE A C 1
ATOM 612 O O . ILE A 1 83 ? 24.620 2.112 -19.747 1.00 38.69 83 ILE A O 1
ATOM 616 N N . ALA A 1 84 ? 26.825 1.671 -19.719 1.00 37.38 84 ALA A N 1
ATOM 617 C CA . ALA A 1 84 ? 26.852 1.227 -18.328 1.00 37.38 84 ALA A CA 1
ATOM 618 C C . ALA A 1 84 ? 26.357 2.429 -17.516 1.00 37.38 84 ALA A C 1
ATOM 620 O O . ALA A 1 84 ? 26.859 3.541 -17.735 1.00 37.38 84 ALA A O 1
ATOM 621 N N . PRO A 1 85 ? 25.267 2.296 -16.762 1.00 40.22 85 PRO A N 1
ATOM 622 C CA . PRO A 1 85 ? 24.296 3.359 -16.737 1.00 40.22 85 PRO A CA 1
ATOM 623 C C . PRO A 1 85 ? 24.819 4.478 -15.845 1.00 40.22 85 PRO A C 1
ATOM 625 O O . PRO A 1 85 ? 24.616 4.500 -14.643 1.00 40.22 85 PRO A O 1
ATOM 628 N N . LYS A 1 86 ? 25.339 5.529 -16.481 1.00 34.06 86 LYS A N 1
ATOM 629 C CA . LYS A 1 86 ? 25.152 6.896 -15.979 1.00 34.06 86 LYS A CA 1
ATOM 630 C C . LYS A 1 86 ? 23.659 7.272 -15.860 1.00 34.06 86 LYS A C 1
ATOM 632 O O . LYS A 1 86 ? 23.364 8.373 -15.427 1.00 34.06 86 LYS A O 1
ATOM 637 N N . ILE A 1 87 ? 22.754 6.365 -16.246 1.00 39.00 87 ILE A N 1
ATOM 638 C CA . ILE A 1 87 ? 21.296 6.409 -16.076 1.00 39.00 87 ILE A CA 1
ATOM 639 C C . ILE A 1 87 ? 20.887 6.100 -14.617 1.00 39.00 87 ILE A C 1
ATOM 641 O O . ILE A 1 87 ? 19.759 6.388 -14.246 1.00 39.00 87 ILE A O 1
ATOM 645 N N . PHE A 1 88 ? 21.783 5.574 -13.767 1.00 42.38 88 PHE A N 1
ATOM 646 C CA . PHE A 1 88 ? 21.460 5.232 -12.370 1.00 42.38 88 PHE A CA 1
ATOM 647 C C . PHE A 1 88 ? 22.276 6.007 -11.324 1.00 42.38 88 PHE A C 1
ATOM 649 O O . PHE A 1 88 ? 22.350 5.603 -10.166 1.00 42.38 88 PHE A O 1
ATOM 656 N N . SER A 1 89 ? 22.836 7.175 -11.677 1.00 39.12 89 SER A N 1
ATOM 657 C CA . SER A 1 89 ? 22.908 8.215 -10.644 1.00 39.12 89 SER A CA 1
ATOM 658 C C . SER A 1 89 ? 21.462 8.567 -10.276 1.00 39.12 89 SER A C 1
ATOM 660 O O . SER A 1 89 ? 20.611 8.550 -11.158 1.00 39.12 89 SER A O 1
ATOM 662 N N . ASN A 1 90 ? 21.176 8.857 -9.004 1.00 40.62 90 ASN A N 1
ATOM 663 C CA . ASN A 1 90 ? 19.875 9.299 -8.462 1.00 40.62 90 ASN A CA 1
ATOM 664 C C . ASN A 1 90 ? 19.336 10.605 -9.115 1.00 40.62 90 ASN A C 1
ATOM 666 O O . ASN A 1 90 ? 19.077 11.593 -8.429 1.00 40.62 90 ASN A O 1
ATOM 670 N N . GLN A 1 91 ? 19.287 10.689 -10.443 1.00 40.56 91 GLN A N 1
ATOM 671 C CA . GLN A 1 91 ? 19.016 11.890 -11.227 1.00 40.56 91 GLN A CA 1
ATOM 672 C C . GLN A 1 91 ? 18.040 11.653 -12.383 1.00 40.56 91 GLN A C 1
ATOM 674 O O . GLN A 1 91 ? 17.618 12.644 -12.976 1.00 40.56 91 GLN A O 1
ATOM 679 N N . ASP A 1 92 ? 17.656 10.407 -12.698 1.00 45.25 92 ASP A N 1
ATOM 680 C CA . ASP A 1 92 ? 16.529 10.153 -13.601 1.00 45.25 92 ASP A CA 1
ATOM 681 C C . ASP A 1 92 ? 15.238 9.917 -12.788 1.00 45.25 92 ASP A C 1
ATOM 683 O O . ASP A 1 92 ? 15.000 8.809 -12.295 1.00 45.25 92 ASP A O 1
ATOM 687 N N . PRO A 1 93 ? 14.382 10.946 -12.637 1.00 53.03 93 PRO A N 1
ATOM 688 C CA . PRO A 1 93 ? 13.171 10.862 -11.826 1.00 53.03 93 PRO A CA 1
ATOM 689 C C . PRO A 1 93 ? 12.144 9.865 -12.376 1.00 53.03 93 PRO A C 1
ATOM 691 O O . PRO A 1 93 ? 11.170 9.565 -11.686 1.00 53.03 93 PRO A O 1
ATOM 694 N N . ASP A 1 94 ? 12.301 9.369 -13.606 1.00 54.25 94 ASP A N 1
ATOM 695 C CA . ASP A 1 94 ? 11.390 8.382 -14.179 1.00 54.25 94 ASP A CA 1
ATOM 696 C C . ASP A 1 94 ? 11.755 6.944 -13.785 1.00 54.25 94 ASP A C 1
ATOM 698 O O . ASP A 1 94 ? 10.861 6.098 -13.711 1.00 54.25 94 ASP A O 1
ATOM 702 N N . VAL A 1 95 ? 13.017 6.670 -13.433 1.00 54.09 95 VAL A N 1
ATOM 703 C CA . VAL A 1 95 ? 13.442 5.370 -12.882 1.00 54.09 95 VAL A CA 1
ATOM 704 C C . VAL A 1 95 ? 13.021 5.242 -11.419 1.00 54.09 95 VAL A C 1
ATOM 706 O O . VAL A 1 95 ? 12.481 4.206 -11.027 1.00 54.09 95 VAL A O 1
ATOM 709 N N . ASP A 1 96 ? 13.151 6.313 -10.634 1.00 56.81 96 ASP A N 1
ATOM 710 C CA . ASP A 1 96 ? 12.740 6.337 -9.222 1.00 56.81 96 ASP A CA 1
ATOM 711 C C . ASP A 1 96 ? 11.226 6.112 -9.044 1.00 56.81 96 ASP A C 1
ATOM 713 O O . ASP A 1 96 ? 10.771 5.563 -8.040 1.00 56.81 96 ASP A O 1
ATOM 717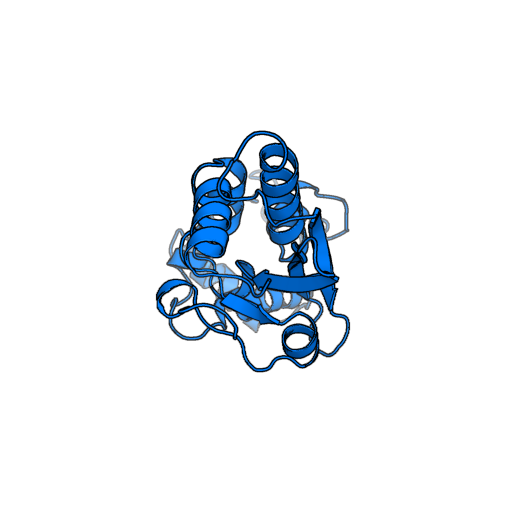 N N . LYS A 1 97 ? 10.418 6.436 -10.060 1.00 59.34 97 LYS A N 1
ATOM 718 C CA . LYS A 1 97 ? 8.976 6.123 -10.084 1.00 59.34 97 LYS A CA 1
ATOM 719 C C . LYS A 1 97 ? 8.681 4.632 -10.261 1.00 59.34 97 LYS A C 1
ATOM 721 O O . LYS A 1 97 ? 7.579 4.180 -9.949 1.00 59.34 97 LYS A O 1
ATOM 726 N N . LEU A 1 98 ? 9.642 3.873 -10.783 1.00 59.06 98 LEU A N 1
ATOM 727 C CA . LEU A 1 98 ? 9.512 2.455 -11.112 1.00 59.06 98 LEU A CA 1
ATOM 728 C C . LEU A 1 98 ? 10.127 1.539 -10.049 1.00 59.06 98 LEU A C 1
ATOM 730 O O . LEU A 1 98 ? 9.973 0.322 -10.162 1.00 59.06 98 LEU A O 1
ATOM 734 N N . ILE A 1 99 ? 10.801 2.077 -9.037 1.00 72.75 99 ILE A N 1
ATOM 735 C CA . ILE A 1 99 ? 11.315 1.303 -7.902 1.00 72.75 99 ILE A CA 1
ATOM 736 C C . ILE A 1 99 ? 10.280 1.251 -6.771 1.00 72.75 99 ILE A C 1
ATOM 738 O O . ILE A 1 99 ? 9.262 1.945 -6.810 1.00 72.75 99 ILE A O 1
ATOM 742 N N . CYS A 1 100 ? 10.516 0.405 -5.762 1.00 81.88 100 CYS A N 1
ATOM 743 C CA . CYS A 1 100 ? 9.594 0.239 -4.632 1.00 81.88 100 CYS A CA 1
ATOM 744 C C . CYS A 1 100 ? 9.167 1.579 -4.001 1.00 81.88 100 CYS A C 1
ATOM 746 O O . CYS A 1 100 ? 7.988 1.752 -3.696 1.00 81.88 100 CYS A O 1
ATOM 748 N N . THR A 1 101 ? 10.091 2.540 -3.893 1.00 84.12 101 THR A N 1
ATOM 749 C CA . THR A 1 101 ? 9.835 3.898 -3.391 1.00 84.12 101 THR A CA 1
ATOM 750 C C . THR A 1 101 ? 8.803 4.638 -4.236 1.00 84.12 101 THR A C 1
ATOM 752 O O . THR A 1 101 ? 7.797 5.085 -3.697 1.00 84.12 101 THR A O 1
ATOM 755 N N . GLY A 1 102 ? 8.975 4.691 -5.559 1.00 85.19 102 GLY A N 1
ATOM 756 C CA . GLY A 1 102 ? 8.041 5.378 -6.452 1.00 85.19 102 GLY A CA 1
ATOM 757 C C . GLY A 1 102 ? 6.629 4.796 -6.443 1.00 85.19 102 GLY A C 1
ATOM 758 O O . GLY A 1 102 ? 5.649 5.542 -6.487 1.00 85.19 102 GLY A O 1
ATOM 759 N N . ILE A 1 103 ? 6.502 3.469 -6.329 1.00 90.25 103 ILE A N 1
ATOM 760 C CA . ILE A 1 103 ? 5.194 2.820 -6.155 1.00 90.25 103 IL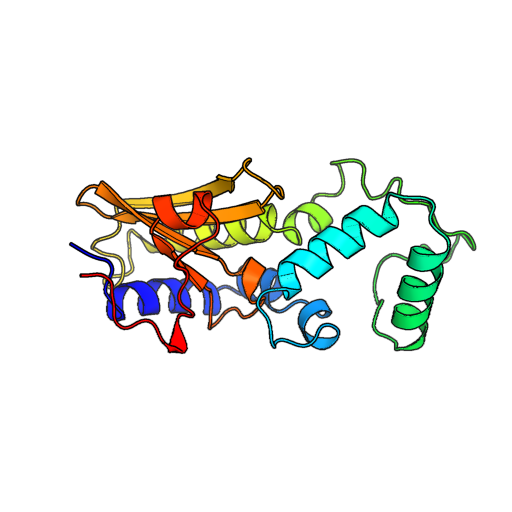E A CA 1
ATOM 761 C C . ILE A 1 103 ? 4.572 3.237 -4.820 1.00 90.25 103 ILE A C 1
ATOM 763 O O . ILE A 1 103 ? 3.412 3.650 -4.798 1.00 90.25 103 ILE A O 1
ATOM 767 N N . ALA A 1 104 ? 5.323 3.157 -3.719 1.00 93.44 104 ALA A N 1
ATOM 768 C CA . ALA A 1 104 ? 4.838 3.522 -2.389 1.00 93.44 104 ALA A CA 1
ATOM 769 C C . ALA A 1 104 ? 4.429 5.002 -2.300 1.00 93.44 104 ALA A C 1
ATOM 771 O O . ALA A 1 104 ? 3.389 5.327 -1.733 1.00 93.44 104 ALA A O 1
ATOM 772 N N . GLU A 1 105 ? 5.200 5.906 -2.901 1.00 92.44 105 GLU A N 1
ATOM 773 C CA . GLU A 1 105 ? 4.897 7.337 -2.936 1.00 92.44 105 GLU A CA 1
ATOM 774 C C . GLU A 1 105 ? 3.652 7.641 -3.771 1.00 92.44 105 GLU A C 1
ATOM 776 O O . GLU A 1 105 ? 2.763 8.356 -3.305 1.00 92.44 105 GLU A O 1
ATOM 781 N N . ALA A 1 106 ? 3.547 7.070 -4.976 1.00 93.62 106 ALA A N 1
ATOM 782 C CA . ALA A 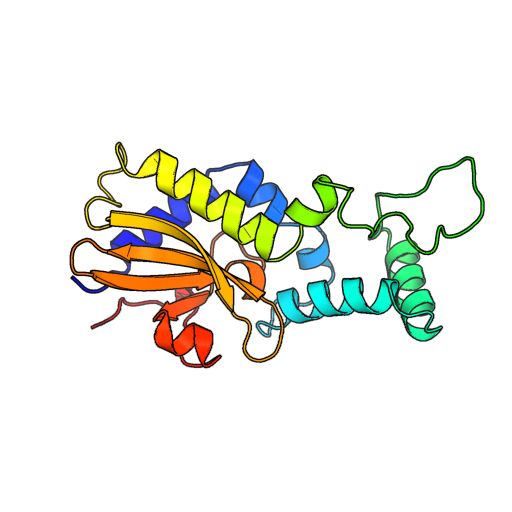1 106 ? 2.399 7.289 -5.855 1.00 93.62 106 ALA A CA 1
ATOM 783 C C . ALA A 1 106 ? 1.091 6.797 -5.216 1.00 93.62 106 ALA A C 1
ATOM 785 O O . ALA A 1 106 ? 0.083 7.508 -5.200 1.00 93.62 106 ALA A O 1
ATOM 786 N N . THR A 1 107 ? 1.123 5.598 -4.636 1.00 96.94 107 THR A N 1
ATOM 787 C CA . THR A 1 107 ? -0.039 4.993 -3.976 1.00 96.94 107 THR A CA 1
ATOM 788 C C . THR A 1 107 ? -0.413 5.724 -2.684 1.00 96.94 107 THR A C 1
ATOM 790 O O . THR A 1 107 ? -1.589 6.019 -2.468 1.00 96.94 107 THR A O 1
ATOM 793 N N . ALA A 1 108 ? 0.557 6.125 -1.859 1.00 97.88 108 ALA A N 1
ATOM 794 C CA . ALA A 1 108 ? 0.294 6.964 -0.692 1.00 97.88 108 ALA A CA 1
ATOM 795 C C . ALA A 1 108 ? -0.334 8.313 -1.077 1.00 97.88 108 ALA A C 1
ATOM 797 O O . ALA A 1 108 ? -1.298 8.752 -0.444 1.00 97.88 108 ALA A O 1
ATOM 798 N N . ALA A 1 109 ? 0.176 8.960 -2.129 1.00 97.00 109 ALA A N 1
ATOM 799 C CA . ALA A 1 109 ? -0.313 10.253 -2.593 1.00 97.00 109 ALA A CA 1
ATOM 800 C C . ALA A 1 109 ? -1.771 10.188 -3.070 1.00 97.00 109 ALA A C 1
ATOM 802 O O . ALA A 1 109 ? -2.580 11.028 -2.665 1.00 97.00 109 ALA A O 1
ATOM 803 N N . VAL A 1 110 ? -2.139 9.188 -3.881 1.00 97.88 110 VAL A N 1
ATOM 804 C CA . VAL A 1 110 ? -3.530 9.053 -4.348 1.00 97.88 110 VAL A CA 1
ATOM 805 C C . VAL A 1 110 ? -4.485 8.741 -3.192 1.00 97.88 110 VAL A C 1
ATOM 807 O O . VAL A 1 110 ? -5.563 9.335 -3.112 1.00 97.88 110 VAL A O 1
ATOM 810 N N . ILE A 1 111 ? -4.086 7.883 -2.246 1.00 98.31 111 ILE A N 1
ATOM 811 C CA . ILE A 1 111 ? -4.909 7.569 -1.070 1.00 98.31 111 ILE A CA 1
ATOM 812 C C . ILE A 1 111 ? -5.122 8.830 -0.237 1.00 98.31 111 ILE A C 1
ATOM 814 O O . ILE A 1 111 ? -6.263 9.152 0.089 1.00 98.31 111 ILE A O 1
ATOM 818 N N . LYS A 1 112 ? -4.050 9.584 0.040 1.00 98.12 112 LYS A N 1
ATOM 819 C CA . LYS A 1 112 ? -4.104 10.840 0.796 1.00 98.12 112 LYS A CA 1
ATOM 820 C C . LYS A 1 112 ? -5.066 11.850 0.167 1.00 98.12 112 LYS A C 1
ATOM 822 O O . LYS A 1 112 ? -5.859 12.452 0.887 1.00 98.12 112 LYS A O 1
ATOM 827 N N . THR A 1 113 ? -5.048 11.999 -1.158 1.00 98.00 113 THR A N 1
ATOM 828 C CA . THR A 1 113 ? -5.988 12.865 -1.893 1.00 98.00 113 THR A CA 1
ATOM 829 C C . THR A 1 113 ? -7.442 12.393 -1.777 1.00 98.00 113 THR A C 1
ATOM 831 O O . THR A 1 113 ? -8.353 13.219 -1.753 1.00 98.00 113 THR A O 1
ATOM 834 N N . ALA A 1 114 ? -7.683 11.084 -1.672 1.00 97.94 114 ALA A N 1
ATOM 835 C CA . ALA A 1 114 ? -9.025 10.513 -1.559 1.00 97.94 114 ALA A CA 1
ATOM 836 C C . ALA A 1 114 ? -9.611 10.545 -0.133 1.00 97.94 114 ALA A C 1
ATOM 838 O O . ALA A 1 114 ? -10.834 10.457 0.010 1.00 97.94 114 ALA A O 1
ATOM 839 N N . LEU A 1 115 ? -8.784 10.682 0.915 1.00 97.69 115 LEU A N 1
ATOM 840 C CA . LEU A 1 115 ? -9.229 10.668 2.321 1.00 97.69 115 LEU A CA 1
ATOM 841 C C . LEU A 1 115 ? -10.394 11.630 2.625 1.00 97.69 115 LEU A C 1
ATOM 843 O O . LEU A 1 115 ? -11.338 11.203 3.291 1.00 97.69 115 LEU A O 1
ATOM 847 N N . PRO A 1 116 ? -10.409 12.893 2.144 1.00 96.50 116 PRO A N 1
ATOM 848 C CA . PRO A 1 116 ? -11.467 13.837 2.509 1.00 96.50 116 PRO A CA 1
ATOM 849 C C . PRO A 1 116 ? -12.833 13.528 1.878 1.00 96.50 116 PRO A C 1
ATOM 851 O O . PRO A 1 116 ? -13.849 14.035 2.350 1.00 96.50 116 PRO A O 1
ATOM 854 N N . THR A 1 117 ? -12.880 12.747 0.794 1.00 95.25 117 THR A N 1
ATOM 855 C CA . THR A 1 117 ? -14.085 12.587 -0.043 1.00 95.25 117 THR A CA 1
ATOM 856 C C . THR A 1 117 ? -14.599 11.151 -0.115 1.00 95.25 117 THR A C 1
ATOM 858 O O . THR A 1 117 ? -15.788 10.934 -0.365 1.00 95.25 117 THR A O 1
ATOM 861 N N . ASN A 1 118 ? -13.751 10.150 0.133 1.00 94.44 118 ASN A N 1
ATOM 862 C CA . ASN A 1 118 ? -14.131 8.748 0.042 1.00 94.44 118 ASN A CA 1
ATOM 863 C C . ASN A 1 118 ? -14.646 8.215 1.387 1.00 94.44 118 ASN A C 1
ATOM 865 O O . ASN A 1 118 ? -13.878 7.924 2.302 1.00 94.44 118 ASN A O 1
ATOM 869 N N . LYS A 1 119 ? -15.963 7.992 1.482 1.00 93.19 119 LYS A N 1
ATOM 870 C CA . LYS A 1 119 ? -16.605 7.427 2.686 1.00 93.19 119 LYS A CA 1
ATOM 871 C C . LYS A 1 119 ? -16.073 6.042 3.079 1.00 93.19 119 LYS A C 1
ATOM 873 O O . LYS A 1 119 ? -16.190 5.664 4.239 1.00 93.19 119 LYS A O 1
ATOM 878 N N . GLY A 1 120 ? -15.504 5.282 2.141 1.00 95.31 120 GLY A N 1
ATOM 879 C CA . GLY A 1 120 ? -14.857 3.996 2.413 1.00 95.31 120 GLY A CA 1
ATOM 880 C C . GLY A 1 120 ? -13.516 4.111 3.145 1.00 95.31 120 GLY A C 1
ATOM 881 O O . GLY A 1 120 ? -13.030 3.105 3.650 1.00 95.31 120 GLY A O 1
ATOM 882 N N . LEU A 1 121 ? -12.943 5.317 3.231 1.00 97.25 121 LEU A N 1
ATOM 883 C CA . LEU A 1 121 ? -11.676 5.617 3.907 1.00 97.25 121 LEU A CA 1
ATOM 884 C C . LEU A 1 121 ? -11.874 6.402 5.215 1.00 97.25 121 LEU A C 1
ATOM 886 O O . LEU A 1 121 ? -10.915 6.934 5.763 1.00 97.25 121 LEU A O 1
ATOM 890 N N . ALA A 1 122 ? -13.107 6.486 5.728 1.00 96.12 122 ALA A N 1
ATOM 891 C CA . ALA A 1 122 ? -13.450 7.335 6.872 1.00 96.12 122 ALA A CA 1
ATOM 892 C C . ALA A 1 122 ? -12.691 6.996 8.170 1.00 96.12 122 ALA A C 1
ATOM 894 O O . ALA A 1 122 ? -12.564 7.864 9.036 1.00 96.12 122 ALA A O 1
ATOM 895 N N . ASP A 1 123 ? -12.185 5.768 8.296 1.00 96.88 123 ASP A N 1
ATOM 896 C CA . ASP A 1 123 ? -11.445 5.284 9.468 1.00 96.88 123 ASP A CA 1
ATOM 897 C C . ASP A 1 123 ? -9.924 5.472 9.349 1.00 96.88 123 ASP A C 1
ATOM 899 O O . ASP A 1 123 ? -9.197 5.182 10.299 1.00 96.88 123 ASP A O 1
ATOM 903 N N . ILE A 1 124 ? -9.439 5.966 8.207 1.00 97.75 124 ILE A N 1
ATOM 904 C CA . ILE A 1 124 ? -8.020 6.237 7.964 1.00 97.75 124 ILE A CA 1
ATOM 905 C C . ILE A 1 124 ? -7.695 7.660 8.423 1.00 97.75 124 ILE A C 1
ATOM 907 O O . ILE A 1 124 ? -8.421 8.611 8.127 1.00 97.75 124 ILE A O 1
ATOM 911 N N . GLU A 1 125 ? -6.597 7.800 9.155 1.00 97.75 125 GLU A N 1
ATOM 912 C CA . GLU A 1 125 ? -6.040 9.083 9.574 1.00 97.75 125 GLU A CA 1
ATOM 913 C C . GLU A 1 125 ? -5.040 9.614 8.546 1.00 97.75 125 GLU A C 1
ATOM 915 O O . GLU A 1 125 ? -5.118 10.776 8.146 1.00 97.75 125 GLU A O 1
ATOM 920 N N . SER A 1 126 ? -4.114 8.768 8.085 1.00 98.19 126 SER A N 1
ATOM 921 C CA . SER A 1 126 ? -3.082 9.185 7.138 1.00 98.19 126 SER A CA 1
ATOM 922 C C . SER A 1 126 ? -2.608 8.059 6.218 1.00 98.19 126 SER A C 1
ATOM 924 O O . SER A 1 126 ? -2.797 6.873 6.493 1.00 98.19 126 SER A O 1
ATOM 926 N N . ALA A 1 127 ? -1.996 8.464 5.104 1.00 98.19 127 ALA A N 1
ATOM 927 C CA . ALA A 1 127 ? -1.304 7.588 4.170 1.00 98.19 127 ALA A CA 1
ATOM 928 C C . ALA A 1 127 ? 0.043 8.214 3.781 1.00 98.19 127 ALA A C 1
ATOM 930 O O . ALA A 1 127 ? 0.100 9.402 3.443 1.00 98.19 127 ALA A O 1
ATOM 931 N N . GLN A 1 128 ? 1.117 7.428 3.831 1.00 97.75 128 GLN A N 1
ATOM 932 C CA . GLN A 1 128 ? 2.473 7.855 3.472 1.00 97.75 128 GLN A CA 1
ATOM 933 C C . GLN A 1 128 ? 3.305 6.675 2.960 1.00 97.75 128 GLN A C 1
ATOM 935 O O . GLN A 1 128 ? 3.009 5.524 3.269 1.00 97.75 128 GLN A O 1
ATOM 940 N N . ALA A 1 129 ? 4.357 6.947 2.195 1.00 95.56 129 ALA A N 1
ATOM 941 C CA . ALA A 1 129 ? 5.362 5.930 1.910 1.00 95.56 129 ALA A CA 1
ATOM 942 C C . ALA A 1 129 ? 6.216 5.699 3.164 1.00 95.56 129 ALA A C 1
ATOM 944 O O . ALA A 1 129 ? 6.558 6.653 3.865 1.00 95.56 129 ALA A O 1
ATOM 945 N N . ILE A 1 130 ? 6.569 4.447 3.445 1.00 94.94 130 ILE A N 1
ATOM 946 C CA . ILE A 1 130 ? 7.578 4.108 4.454 1.00 94.94 130 ILE A CA 1
ATOM 947 C C . ILE A 1 130 ? 8.607 3.160 3.864 1.00 94.94 130 ILE A C 1
ATOM 949 O O . ILE A 1 130 ? 8.284 2.336 3.008 1.00 94.94 130 ILE A O 1
ATOM 953 N N . SER A 1 131 ? 9.826 3.244 4.381 1.00 89.19 131 SER A N 1
ATOM 954 C CA . SER A 1 131 ? 10.918 2.334 4.050 1.00 89.19 131 SER A CA 1
ATOM 955 C C . SER A 1 131 ? 11.165 1.369 5.205 1.00 89.19 131 SER A C 1
ATOM 957 O O . SER A 1 131 ? 11.020 1.726 6.375 1.00 89.19 131 SER A O 1
ATOM 959 N N . ARG A 1 132 ? 11.587 0.144 4.890 1.00 82.94 132 ARG A N 1
ATOM 960 C CA . ARG A 1 132 ? 12.279 -0.726 5.846 1.00 82.94 132 ARG A CA 1
ATOM 961 C C . ARG A 1 132 ? 13.752 -0.795 5.484 1.00 82.94 132 ARG A C 1
ATOM 963 O O . ARG A 1 132 ? 14.109 -0.994 4.324 1.00 82.94 132 ARG A O 1
ATOM 970 N N . GLU A 1 133 ? 14.587 -0.667 6.505 1.00 70.69 133 GLU A N 1
ATOM 971 C CA . GLU A 1 133 ? 16.045 -0.761 6.381 1.00 70.69 133 GLU A CA 1
ATOM 972 C C . GLU A 1 133 ? 16.581 -2.127 6.834 1.00 70.69 133 GLU A C 1
ATOM 974 O O . GLU A 1 133 ? 17.741 -2.462 6.613 1.00 70.69 133 GLU A O 1
ATOM 979 N N . THR A 1 134 ? 15.738 -2.959 7.449 1.00 58.19 134 THR A N 1
ATOM 980 C CA . THR A 1 134 ? 16.103 -4.310 7.871 1.00 58.19 134 THR A CA 1
ATOM 981 C C . THR A 1 134 ? 16.077 -5.279 6.687 1.00 58.19 134 THR A C 1
ATOM 983 O O . THR A 1 134 ? 15.019 -5.662 6.188 1.00 58.19 134 THR A O 1
ATOM 986 N N . GLY A 1 135 ? 17.263 -5.712 6.251 1.00 58.66 135 GLY A N 1
ATOM 987 C CA . GLY A 1 135 ? 17.433 -6.680 5.166 1.00 58.66 135 GLY A CA 1
ATOM 988 C C . GLY A 1 135 ? 17.602 -6.006 3.805 1.00 58.66 135 GLY A C 1
ATOM 989 O O . GLY A 1 135 ? 18.608 -5.348 3.564 1.00 58.66 135 GLY A O 1
ATOM 990 N N . ILE A 1 136 ? 16.646 -6.210 2.898 1.00 60.09 136 ILE A N 1
ATOM 991 C CA . ILE A 1 136 ? 16.648 -5.587 1.567 1.00 60.09 136 ILE A CA 1
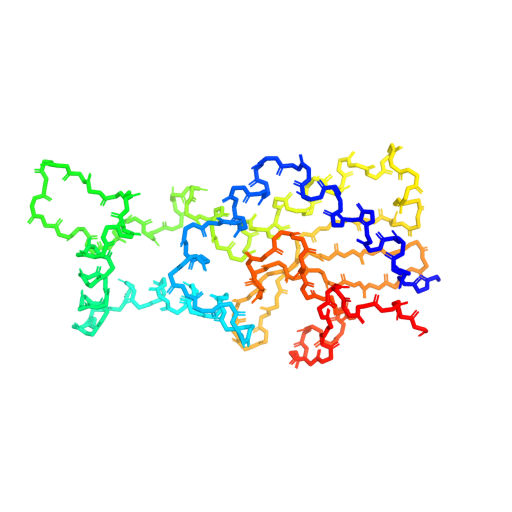ATOM 992 C C . ILE A 1 136 ? 15.870 -4.274 1.657 1.00 60.09 136 ILE A C 1
ATOM 994 O O . ILE A 1 136 ? 14.695 -4.299 2.039 1.00 60.09 136 ILE A O 1
ATOM 998 N N . ALA A 1 137 ? 16.516 -3.164 1.279 1.00 73.50 137 ALA A N 1
ATOM 999 C CA . ALA A 1 137 ? 15.880 -1.854 1.172 1.00 73.50 137 ALA A CA 1
ATOM 1000 C C . ALA A 1 137 ? 14.605 -1.968 0.327 1.00 73.50 137 ALA A C 1
ATOM 1002 O O . ALA A 1 137 ? 14.638 -2.434 -0.816 1.00 73.50 137 ALA A O 1
ATOM 1003 N N . HIS A 1 138 ? 13.474 -1.615 0.929 1.00 86.06 138 HIS A N 1
ATOM 1004 C CA . HIS A 1 138 ? 12.156 -1.814 0.341 1.00 86.06 138 HIS A CA 1
ATOM 1005 C C . HIS A 1 138 ? 11.178 -0.802 0.925 1.00 86.06 138 HIS A C 1
ATOM 1007 O O . HIS A 1 138 ? 11.243 -0.501 2.119 1.00 86.06 138 HIS A O 1
ATOM 1013 N N . ALA A 1 139 ? 10.274 -0.298 0.094 1.00 90.62 139 ALA A N 1
ATOM 1014 C CA . ALA A 1 139 ? 9.262 0.667 0.493 1.00 90.62 139 ALA A CA 1
ATOM 1015 C C . ALA A 1 139 ? 7.850 0.113 0.290 1.00 90.62 139 ALA A C 1
ATOM 1017 O O . ALA A 1 139 ? 7.598 -0.690 -0.611 1.00 90.62 139 ALA A O 1
ATOM 1018 N N . GLY A 1 140 ? 6.936 0.546 1.151 1.00 94.25 140 GLY A N 1
ATOM 1019 C CA . GLY A 1 140 ? 5.530 0.166 1.138 1.00 94.25 140 GLY A CA 1
ATOM 1020 C C . GLY A 1 140 ? 4.632 1.340 1.506 1.00 94.25 140 GLY A C 1
ATOM 1021 O O . GLY A 1 140 ? 5.092 2.385 1.970 1.00 94.25 140 GLY A O 1
ATOM 1022 N N . THR A 1 141 ? 3.332 1.165 1.297 1.00 97.94 141 THR A N 1
ATOM 1023 C CA . THR A 1 141 ? 2.337 2.206 1.574 1.00 97.94 141 THR A CA 1
ATOM 1024 C C . THR A 1 141 ? 1.807 2.039 2.978 1.00 97.94 141 THR A C 1
ATOM 1026 O O . THR A 1 141 ? 1.065 1.098 3.256 1.00 97.94 141 THR A O 1
ATOM 1029 N N . HIS A 1 142 ? 2.192 2.946 3.860 1.00 98.25 142 HIS A N 1
ATOM 1030 C CA . HIS A 1 142 ? 1.765 2.964 5.245 1.00 98.25 142 HIS A CA 1
ATOM 1031 C C . HIS A 1 142 ? 0.410 3.638 5.395 1.00 98.25 142 HIS A C 1
ATOM 1033 O O . HIS A 1 142 ? 0.205 4.744 4.893 1.00 98.25 142 HIS A O 1
ATOM 1039 N N . ILE A 1 143 ? -0.483 2.976 6.120 1.00 98.38 143 ILE A N 1
ATOM 1040 C CA . ILE A 1 143 ? -1.821 3.443 6.453 1.00 98.38 143 ILE A CA 1
ATOM 1041 C C . ILE A 1 143 ? -1.941 3.467 7.969 1.00 98.38 143 ILE A C 1
ATOM 1043 O O . ILE A 1 143 ? -1.916 2.410 8.600 1.00 98.38 143 ILE A O 1
ATOM 1047 N N . THR A 1 144 ? -2.125 4.662 8.524 1.00 98.38 144 THR A N 1
ATOM 1048 C CA . THR A 1 144 ? -2.455 4.848 9.939 1.00 98.38 144 THR A CA 1
ATOM 1049 C C . THR A 1 144 ? -3.956 5.035 10.063 1.00 98.38 144 THR A C 1
ATOM 1051 O O . THR A 1 144 ? -4.543 5.920 9.431 1.00 98.38 144 THR A O 1
ATOM 1054 N N . MET A 1 145 ? -4.593 4.183 10.854 1.00 97.94 145 MET A N 1
ATOM 1055 C CA . MET A 1 145 ? -6.006 4.274 11.201 1.00 97.94 145 MET A CA 1
ATOM 1056 C C . MET A 1 145 ? -6.211 5.275 12.342 1.00 97.94 145 MET A C 1
ATOM 1058 O O . MET A 1 145 ? -5.319 5.498 13.153 1.00 97.94 145 MET A O 1
ATOM 1062 N N . LYS A 1 146 ? -7.423 5.820 12.478 1.00 97.06 146 LYS A N 1
ATOM 1063 C CA . LYS A 1 146 ? -7.776 6.797 13.531 1.00 97.06 146 LYS A CA 1
ATOM 1064 C C . LYS A 1 146 ? -7.659 6.290 14.971 1.00 97.06 146 LYS A C 1
ATOM 1066 O O . LYS A 1 146 ? -7.748 7.079 15.905 1.00 97.06 146 LYS A O 1
ATOM 1071 N N . ASP A 1 147 ? -7.546 4.982 15.168 1.00 96.12 147 ASP A N 1
ATOM 1072 C CA . ASP A 1 147 ? -7.309 4.380 16.481 1.00 96.12 147 ASP A CA 1
ATOM 1073 C C . ASP A 1 147 ? -5.815 4.166 16.785 1.00 96.12 147 ASP A C 1
ATOM 1075 O O . ASP A 1 147 ? -5.489 3.569 17.809 1.00 96.12 147 ASP A O 1
ATOM 1079 N N . GLY A 1 148 ? -4.924 4.612 15.892 1.00 97.12 148 GLY A N 1
ATOM 1080 C CA . GLY A 1 148 ? -3.478 4.443 15.991 1.00 97.12 148 GLY A CA 1
ATOM 1081 C C . GLY A 1 148 ? -2.960 3.080 15.527 1.00 97.12 148 GLY A C 1
ATOM 1082 O O . GLY A 1 148 ? -1.782 2.794 15.719 1.00 97.12 148 GLY A O 1
ATOM 1083 N N . THR A 1 149 ? -3.803 2.213 14.953 1.00 97.25 149 THR A N 1
ATOM 1084 C CA . THR A 1 149 ? -3.317 0.976 14.325 1.00 97.25 149 THR A CA 1
ATOM 1085 C C . THR A 1 149 ? -2.747 1.245 12.939 1.00 97.25 149 THR A C 1
ATOM 1087 O O . THR A 1 149 ? -3.272 2.053 12.175 1.00 97.25 149 THR A O 1
ATOM 1090 N N . ASP A 1 150 ? -1.674 0.529 12.611 1.00 97.69 150 ASP A N 1
ATOM 1091 C CA . ASP A 1 150 ? -0.857 0.795 11.435 1.00 97.69 150 ASP A CA 1
ATOM 1092 C C . ASP A 1 150 ? -0.722 -0.444 10.539 1.00 97.69 150 ASP A C 1
ATOM 1094 O O . ASP A 1 150 ? -0.423 -1.559 10.999 1.00 97.69 150 ASP A O 1
ATOM 1098 N N . TYR A 1 151 ? -0.894 -0.228 9.236 1.00 98.31 151 TYR A N 1
ATOM 1099 C CA . TYR A 1 151 ? -0.844 -1.262 8.207 1.00 98.31 151 TYR A CA 1
ATOM 1100 C C . TYR A 1 151 ? 0.061 -0.861 7.049 1.00 98.31 151 TYR A C 1
ATOM 1102 O O . TYR A 1 151 ? 0.223 0.319 6.746 1.00 98.31 151 TYR A O 1
ATOM 1110 N N . VAL A 1 152 ? 0.602 -1.858 6.349 1.00 97.75 152 VAL A N 1
ATOM 1111 C CA . VAL A 1 152 ? 1.356 -1.648 5.110 1.00 97.75 152 VAL A CA 1
ATOM 1112 C C . VAL A 1 152 ? 0.688 -2.388 3.963 1.00 97.75 152 VAL A C 1
ATOM 1114 O O . VAL A 1 152 ? 0.453 -3.594 4.050 1.00 97.75 152 VAL A O 1
ATOM 1117 N N . PHE A 1 153 ? 0.423 -1.658 2.883 1.00 97.94 153 PHE A N 1
ATOM 1118 C CA . PHE A 1 153 ? 0.028 -2.191 1.586 1.00 97.94 153 PHE A CA 1
ATOM 1119 C C . PHE A 1 153 ? 1.248 -2.206 0.666 1.00 97.94 153 PHE A C 1
ATOM 1121 O O . PHE A 1 153 ? 1.859 -1.174 0.373 1.00 97.94 153 PHE A O 1
ATOM 1128 N N . ASP A 1 154 ? 1.609 -3.399 0.218 1.00 95.06 154 ASP A N 1
ATOM 1129 C CA . ASP A 1 154 ? 2.832 -3.673 -0.518 1.00 95.06 154 ASP A CA 1
ATOM 1130 C C . ASP A 1 154 ? 2.500 -4.161 -1.932 1.00 95.06 154 ASP A C 1
ATOM 1132 O O . ASP A 1 154 ? 2.400 -5.360 -2.206 1.00 95.06 154 ASP A O 1
ATOM 1136 N N . TRP A 1 155 ? 2.300 -3.202 -2.839 1.00 93.75 155 TRP A N 1
ATOM 1137 C CA . TRP A 1 155 ? 2.110 -3.476 -4.268 1.00 93.75 155 TRP A CA 1
ATOM 1138 C C . TRP A 1 155 ? 3.396 -3.913 -4.962 1.00 93.75 155 TRP A C 1
ATOM 1140 O O . TRP A 1 155 ? 3.337 -4.557 -6.003 1.00 93.75 155 TRP A O 1
ATOM 1150 N N . HIS A 1 156 ? 4.566 -3.589 -4.408 1.00 87.44 156 HIS A N 1
ATOM 1151 C CA . HIS A 1 156 ? 5.835 -3.969 -5.022 1.00 87.44 156 HIS A CA 1
ATOM 1152 C C . HIS A 1 156 ? 6.095 -5.478 -4.905 1.00 87.44 156 HIS A C 1
ATOM 1154 O O . HIS A 1 156 ? 6.702 -6.073 -5.792 1.00 87.44 156 HIS A O 1
ATOM 1160 N N . THR A 1 157 ? 5.599 -6.118 -3.844 1.00 85.50 157 THR A N 1
ATOM 1161 C CA . THR A 1 157 ? 5.715 -7.572 -3.656 1.00 85.50 157 THR A CA 1
ATOM 1162 C C . THR A 1 157 ? 4.991 -8.362 -4.746 1.00 85.50 157 THR A C 1
ATOM 1164 O O . THR A 1 157 ? 5.513 -9.380 -5.204 1.00 85.50 157 THR A O 1
ATOM 1167 N N . THR A 1 158 ? 3.812 -7.903 -5.172 1.00 86.81 158 THR A N 1
ATOM 1168 C CA . THR A 1 158 ? 2.963 -8.636 -6.124 1.00 86.81 158 THR A CA 1
ATOM 1169 C C . THR A 1 158 ? 3.015 -8.082 -7.538 1.00 86.81 158 THR A C 1
ATOM 1171 O O . THR A 1 158 ? 2.740 -8.824 -8.468 1.00 86.81 158 THR A O 1
ATOM 1174 N N . LEU A 1 159 ? 3.355 -6.798 -7.703 1.00 87.12 159 LEU A N 1
ATOM 1175 C CA . LEU A 1 159 ? 3.215 -6.052 -8.960 1.00 87.12 159 LEU A CA 1
ATOM 1176 C C . LEU A 1 159 ? 1.815 -6.170 -9.587 1.00 87.12 159 LEU A C 1
ATOM 1178 O O . LEU A 1 159 ? 1.653 -6.021 -10.792 1.00 87.12 159 LEU A O 1
ATOM 1182 N N . ALA A 1 160 ? 0.797 -6.394 -8.753 1.00 90.00 160 ALA A N 1
ATOM 1183 C CA . ALA A 1 160 ? -0.593 -6.490 -9.163 1.00 90.00 160 ALA A CA 1
ATOM 1184 C C . ALA A 1 160 ? -1.386 -5.369 -8.492 1.00 90.00 160 ALA A C 1
ATOM 1186 O O . ALA A 1 160 ? -1.607 -5.404 -7.276 1.00 90.00 160 ALA A O 1
ATOM 1187 N N . VAL A 1 161 ? -1.842 -4.379 -9.269 1.00 94.12 161 VAL A N 1
ATOM 1188 C CA . VAL A 1 161 ? -2.556 -3.205 -8.730 1.00 94.12 161 VAL A CA 1
ATOM 1189 C C . VAL A 1 161 ? -3.788 -3.591 -7.898 1.00 94.12 161 VAL A C 1
ATOM 1191 O O . VAL A 1 161 ? -4.113 -2.929 -6.912 1.00 94.12 161 VAL A O 1
ATOM 1194 N N . GLU A 1 162 ? -4.441 -4.699 -8.252 1.00 95.88 162 GLU A N 1
ATOM 1195 C CA . GLU A 1 162 ? -5.659 -5.187 -7.599 1.00 95.88 162 GLU A CA 1
ATOM 1196 C C . GLU A 1 162 ? -5.402 -6.091 -6.391 1.00 95.88 162 GLU A C 1
ATOM 1198 O O . GLU A 1 162 ? -6.335 -6.384 -5.651 1.00 95.88 162 GLU A O 1
ATOM 1203 N N . ASN A 1 163 ? -4.169 -6.561 -6.193 1.00 95.69 163 ASN A N 1
ATOM 1204 C CA . ASN A 1 163 ? -3.872 -7.600 -5.212 1.00 95.69 163 ASN A CA 1
ATOM 1205 C C . ASN A 1 163 ? -2.548 -7.326 -4.479 1.00 95.69 163 ASN A C 1
ATOM 1207 O O . ASN A 1 163 ? -1.599 -8.099 -4.624 1.00 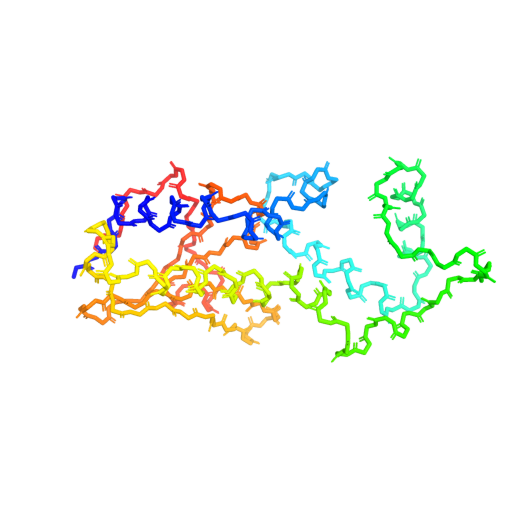95.69 163 ASN A O 1
ATOM 1211 N N . PRO A 1 164 ? -2.431 -6.218 -3.721 1.00 96.31 164 PRO A N 1
ATOM 1212 C CA . PRO A 1 164 ? -1.257 -5.984 -2.886 1.00 96.31 164 PRO A CA 1
ATOM 1213 C C . PRO A 1 164 ? -1.165 -7.022 -1.766 1.00 96.31 164 PRO A C 1
ATOM 1215 O O . PRO A 1 164 ? -2.173 -7.594 -1.336 1.00 96.31 164 PRO A O 1
ATOM 1218 N N . THR A 1 165 ? 0.036 -7.199 -1.219 1.00 95.94 165 THR A N 1
ATOM 1219 C CA . THR A 1 165 ? 0.193 -7.887 0.066 1.00 95.94 165 THR A CA 1
ATOM 1220 C C . THR A 1 165 ? -0.047 -6.899 1.206 1.00 95.94 165 THR A C 1
ATOM 1222 O O . THR A 1 165 ? 0.499 -5.798 1.208 1.00 95.94 165 THR A O 1
ATOM 1225 N N . ILE A 1 166 ? -0.859 -7.286 2.185 1.00 97.88 166 ILE A N 1
ATOM 1226 C CA . ILE A 1 166 ? -1.256 -6.462 3.328 1.00 97.88 166 ILE A CA 1
ATOM 1227 C C . ILE A 1 166 ? -0.602 -7.009 4.596 1.00 97.88 166 ILE A C 1
ATOM 1229 O O . ILE A 1 166 ? -0.631 -8.215 4.855 1.00 97.88 166 ILE A O 1
ATOM 1233 N N . TYR A 1 167 ? -0.036 -6.116 5.401 1.00 97.00 167 TYR A N 1
ATOM 1234 C CA . TYR A 1 167 ? 0.668 -6.436 6.638 1.00 97.00 167 TYR A CA 1
ATOM 1235 C C . TYR A 1 167 ? 0.193 -5.552 7.791 1.00 97.00 167 TYR A C 1
ATOM 1237 O O . TYR A 1 167 ? -0.165 -4.394 7.589 1.00 97.00 167 TYR A O 1
ATOM 1245 N N . LEU A 1 168 ? 0.318 -6.057 9.020 1.00 97.12 168 LEU A N 1
ATOM 1246 C CA . LEU A 1 168 ? 0.557 -5.180 10.171 1.00 97.12 168 LEU A CA 1
ATOM 1247 C C . LEU A 1 168 ? 1.944 -4.550 10.015 1.00 97.12 168 LEU A C 1
ATOM 1249 O O . LEU A 1 168 ? 2.897 -5.278 9.720 1.00 97.12 168 LEU A O 1
ATOM 1253 N N . THR A 1 169 ? 2.097 -3.251 10.281 1.00 96.44 169 THR A N 1
ATOM 1254 C CA . THR A 1 169 ? 3.384 -2.551 10.088 1.00 96.44 169 THR A CA 1
ATOM 1255 C C . THR A 1 169 ? 4.543 -3.242 10.815 1.00 96.44 169 THR A C 1
ATOM 1257 O O . THR A 1 169 ? 5.599 -3.473 10.227 1.00 96.44 169 THR A O 1
ATOM 1260 N N . LYS A 1 170 ? 4.324 -3.713 12.052 1.00 95.12 170 LYS A N 1
ATOM 1261 C CA . LYS A 1 170 ? 5.333 -4.483 12.809 1.00 95.12 170 LYS A CA 1
ATOM 1262 C C . LYS A 1 170 ? 5.798 -5.761 12.089 1.00 95.12 170 LYS A C 1
ATOM 1264 O O . LYS A 1 170 ? 6.984 -6.078 12.108 1.00 95.12 170 LYS A O 1
ATOM 1269 N N . ASN A 1 171 ? 4.881 -6.480 11.437 1.00 94.50 171 ASN A N 1
ATOM 1270 C CA . ASN A 1 171 ? 5.179 -7.737 10.747 1.00 94.50 171 ASN A CA 1
ATOM 1271 C C . ASN A 1 171 ? 5.906 -7.463 9.422 1.00 94.50 171 ASN A C 1
ATOM 1273 O O . ASN A 1 171 ? 6.810 -8.206 9.045 1.00 94.50 171 ASN A O 1
ATOM 1277 N N . TRP A 1 172 ? 5.559 -6.362 8.745 1.00 93.75 172 TRP A N 1
ATOM 1278 C CA . TRP A 1 172 ? 6.226 -5.933 7.516 1.00 93.75 172 TRP A CA 1
ATOM 1279 C C . TRP A 1 172 ? 7.717 -5.635 7.729 1.00 93.75 172 TRP A C 1
ATOM 1281 O O . TRP A 1 172 ? 8.551 -6.090 6.941 1.00 93.75 172 TRP A O 1
ATOM 1291 N N . HIS A 1 173 ? 8.067 -4.955 8.829 1.00 90.12 173 HIS A N 1
ATOM 1292 C CA . HIS A 1 173 ? 9.464 -4.720 9.223 1.00 90.12 173 HIS A CA 1
ATOM 1293 C C . HIS A 1 173 ? 10.226 -6.009 9.562 1.00 90.12 173 HIS A C 1
ATOM 1295 O O . HIS A 1 173 ? 11.440 -6.080 9.373 1.00 90.12 173 HIS A O 1
ATOM 1301 N N . GLN A 1 174 ? 9.517 -7.033 10.039 1.00 88.94 174 GLN A N 1
ATOM 1302 C CA . GLN A 1 174 ? 10.067 -8.359 10.332 1.00 88.94 174 GLN A CA 1
ATOM 1303 C C . GLN A 1 174 ? 10.058 -9.297 9.117 1.00 88.94 174 GLN A C 1
ATOM 1305 O O . GLN A 1 174 ? 10.502 -10.435 9.236 1.00 88.94 174 GLN A O 1
ATOM 1310 N N . CYS A 1 175 ? 9.547 -8.849 7.965 1.00 87.62 175 CYS A N 1
ATOM 1311 C CA . CYS A 1 175 ? 9.366 -9.669 6.766 1.00 87.62 175 CYS A CA 1
ATOM 1312 C C . CYS A 1 175 ? 8.505 -10.929 7.004 1.00 87.62 175 CYS A C 1
ATOM 1314 O O . CYS A 1 175 ? 8.760 -11.977 6.414 1.00 87.62 175 CYS A O 1
ATOM 1316 N N . THR A 1 176 ? 7.477 -10.847 7.855 1.00 90.38 176 THR A N 1
ATOM 1317 C CA . THR A 1 176 ? 6.575 -11.970 8.172 1.00 90.38 176 THR A CA 1
ATOM 1318 C C . THR A 1 176 ? 5.101 -11.585 8.027 1.00 90.38 176 THR A C 1
ATOM 1320 O O . THR A 1 176 ? 4.765 -10.414 7.882 1.00 90.38 176 THR A O 1
ATOM 1323 N N . GLY A 1 177 ? 4.196 -12.572 8.044 1.00 91.75 177 GLY A N 1
ATOM 1324 C CA . GLY A 1 177 ? 2.765 -12.351 8.309 1.00 91.75 177 GLY A CA 1
ATOM 1325 C C . GLY A 1 177 ? 1.988 -11.494 7.300 1.00 91.75 177 GLY A C 1
ATOM 1326 O O . GLY A 1 177 ? 0.981 -10.901 7.684 1.00 91.75 177 GLY A O 1
ATOM 1327 N N . GLY A 1 178 ? 2.444 -11.399 6.049 1.00 94.25 178 GLY A N 1
ATOM 1328 C CA . GLY A 1 178 ? 1.711 -10.733 4.968 1.00 94.25 178 GLY A CA 1
ATOM 1329 C C . GLY A 1 178 ? 0.599 -11.604 4.396 1.00 94.25 178 GLY A C 1
ATOM 1330 O O . GLY A 1 178 ? 0.743 -12.822 4.319 1.00 94.25 178 GLY A O 1
ATOM 1331 N N . THR A 1 179 ? -0.500 -10.984 3.972 1.00 95.94 179 THR A N 1
ATOM 1332 C CA . THR A 1 179 ? -1.636 -11.663 3.330 1.00 95.94 179 THR A CA 1
ATOM 1333 C C . THR A 1 179 ? -2.004 -10.950 2.035 1.00 95.94 179 THR A C 1
ATOM 1335 O O . THR A 1 179 ? -2.168 -9.735 2.034 1.00 95.94 179 THR A O 1
ATOM 1338 N N . LEU A 1 180 ? -2.141 -11.689 0.932 1.00 96.06 180 LEU A N 1
ATOM 1339 C CA . LEU A 1 180 ? -2.653 -11.133 -0.326 1.00 96.06 180 LEU A CA 1
ATOM 1340 C C . LEU A 1 180 ? -4.068 -10.583 -0.126 1.00 96.06 180 LEU A C 1
ATOM 1342 O O . LEU A 1 180 ? -4.880 -11.231 0.538 1.00 96.06 180 LEU A O 1
ATOM 1346 N N . PHE A 1 181 ? -4.377 -9.433 -0.724 1.00 97.19 181 PHE A N 1
ATOM 1347 C CA . PHE A 1 181 ? -5.696 -8.808 -0.604 1.00 97.19 181 PHE A CA 1
ATOM 1348 C C . PHE A 1 181 ? -6.846 -9.755 -0.983 1.00 97.19 181 PHE A C 1
ATOM 1350 O O . PHE A 1 181 ? -7.843 -9.803 -0.268 1.00 97.19 181 PHE A O 1
ATOM 1357 N N . GLU A 1 182 ? -6.692 -10.587 -2.017 1.00 96.38 182 GLU A N 1
ATOM 1358 C CA . GLU A 1 182 ? -7.704 -11.581 -2.426 1.00 96.38 182 GLU A CA 1
ATOM 1359 C C . GLU A 1 182 ? -8.088 -12.570 -1.302 1.00 96.38 182 GLU A C 1
ATOM 1361 O O . GLU A 1 182 ? -9.179 -13.137 -1.314 1.00 96.38 182 GLU A O 1
ATOM 1366 N N . ARG A 1 183 ? -7.185 -12.798 -0.335 1.00 96.31 183 ARG A N 1
ATOM 1367 C CA . ARG A 1 183 ? -7.363 -13.713 0.810 1.00 96.31 183 ARG A CA 1
ATOM 1368 C C . ARG A 1 183 ? -7.579 -12.962 2.120 1.00 96.31 183 ARG A C 1
ATOM 1370 O O . ARG A 1 183 ? -7.694 -13.585 3.174 1.00 96.31 183 ARG A O 1
ATOM 1377 N N . PHE A 1 184 ? -7.578 -11.634 2.080 1.00 97.06 184 PHE A N 1
ATOM 1378 C CA . PHE A 1 184 ? -7.622 -10.802 3.267 1.00 97.06 184 PHE A CA 1
ATOM 1379 C C . PHE A 1 184 ? -9.054 -10.682 3.797 1.00 97.06 184 PHE A C 1
ATOM 1381 O O . PHE A 1 184 ? -9.892 -10.006 3.208 1.00 97.06 184 PHE A O 1
ATOM 1388 N N . GLY A 1 185 ? -9.331 -11.309 4.943 1.00 95.12 185 GLY A N 1
ATOM 1389 C CA . GLY A 1 185 ? -10.634 -11.235 5.620 1.00 95.12 185 GLY A CA 1
ATOM 1390 C C . GLY A 1 185 ? -10.808 -10.039 6.567 1.00 95.12 185 GLY A C 1
ATOM 1391 O O . GLY A 1 185 ? -11.906 -9.824 7.078 1.00 95.12 185 GLY A O 1
ATOM 1392 N N . GLY A 1 186 ? -9.751 -9.256 6.800 1.00 94.94 186 GLY A N 1
ATOM 1393 C CA . GLY A 1 186 ? -9.671 -8.274 7.884 1.00 94.94 186 GLY A CA 1
ATOM 1394 C C . GLY A 1 186 ? -8.698 -8.707 8.983 1.00 94.94 186 GLY A C 1
ATOM 1395 O O . GLY A 1 186 ? -8.434 -9.896 9.157 1.00 94.94 186 GLY A O 1
ATOM 1396 N N . PHE A 1 187 ? -8.163 -7.739 9.726 1.00 93.12 187 PHE A N 1
ATOM 1397 C CA . PHE A 1 187 ? -7.471 -8.016 10.987 1.00 93.12 187 PHE A CA 1
ATOM 1398 C C . PHE A 1 187 ? -8.478 -8.017 12.143 1.00 93.12 187 PHE A C 1
ATOM 1400 O O . PHE A 1 187 ? -9.501 -7.334 12.077 1.00 93.12 187 PHE A O 1
ATOM 1407 N N . THR A 1 188 ? -8.191 -8.801 13.180 1.00 84.06 188 THR A N 1
ATOM 1408 C CA . THR A 1 188 ? -8.986 -8.899 14.416 1.00 84.06 188 THR A CA 1
ATOM 1409 C C . THR A 1 188 ? -8.294 -8.195 15.564 1.00 84.06 188 THR A C 1
ATOM 1411 O O . THR A 1 188 ? -7.063 -8.401 15.679 1.00 84.06 188 THR A O 1
#

Foldseek 3Di:
DFFALLLVQLLLVLLCPDPLLCCLLLDLLPVVDPLPDLCSLVVVVVLVVLLLDPDPVSVVVVVVCVVVVSDDDDDPVVDPDPPSDPVPPPPPVVVCCNHQNVSQAVSQVSVQVCCVPDPSNVQWDGWHKDWAPPDDTHIFIWTQGPVRFIKTFRSSSRSDSNWTWIDRPVQVNVVHDTDISVGDRTDD

Radius of gyration: 17.8 Å; chains: 1; bounding box: 46×31×48 Å